Protein 6XZ5 (pdb70)

Secondary structure (DSSP, 8-state):
------HHHHHHTT-HHHHHHHHHHHHHHHTSSSS----EE--HHHHHHHHHTSBSS---TT----TT--B-TTT-SSEEEEE--HHHHT-TT-EEEEEE-TTS-EEEEEE-SS-EEEEE---EE-----TT-GGGHHHHHHHHHH--HHHHHHHHHHHHHHHTT--HHHHHHHHH-HHHHHHH--SS-HHHHHHHHHHHHHHHHHTTGGGGG-

Sequence (214 aa):
KKLYNDFAWECLRRNPQYISDWELFMKNTLTNGGGIPSELIQSELDLNAEKKWGVMKYIDPYNSDPTNVFWSLKLSNRSVRVKLWGDMSNLPGVKHQRLLMHDNTLCVKIFSQNGYFQLFIKEEQYLGLLKTIDDRKQGFSHRDIASEIFGKELVKNEWSADSWVRAKIRYRIKKANALINYGYLNFL

InterPro domains:
  IPR018754 T6SS, Transcription factor RovC-like, DNA binding domain [PF10074] (186-247)
  IPR045465 Transcriptional regulator-like domain [PF20109] (7-34)

Foldseek 3Di:
DQFEFDLLLLLQLLQPVLQVLLVVVQCCCCVVHDHDQLAAEQDPSLVVCCVPPFFSGNDNSVDRRCQNTHGDPVQDPQEFEKEDDVVQADDPFKHKGWHQHPVRWIKMWIAGNLGIHIYIYVIDTDQDDDPPDCSCVSVVSSVVGSVVVVVLVVLSVLSVCVVVPADLLSVLCVVPNPVVSVVFPDDPGVSSVVSVVSPVVSVCSNVCVSSVVD

B-factor: mean 49.89, std 17.19, range [22.45, 100.79]

Solvent-accessible surface area: 12655 Å² total; per-residue (Å²): 148,91,64,12,61,7,27,4,0,9,0,0,36,44,6,64,52,0,51,67,27,34,62,111,10,27,130,48,19,92,116,132,51,92,17,155,86,139,142,18,77,4,50,92,79,1,34,75,0,15,162,104,3,1,0,0,19,30,20,44,6,167,78,39,55,0,37,48,0,0,0,2,42,170,65,16,121,67,20,38,162,14,115,140,127,39,139,89,4,108,79,131,48,8,120,69,30,136,1,61,19,95,96,124,35,57,0,5,0,9,10,5,138,86,13,15,8,0,23,7,83,120,56,58,58,75,93,83,115,61,108,118,49,89,64,78,58,29,73,65,35,35,63,56,5,32,108,74,111,132,62,70,71,25,15,0,102,3,13,50,9,88,152,129,63,95,50,56,101,68,2,0,27,102,78,67,30,140,130,68,1,131,109,91,62,68,86,132,14,180,6,63,14,105,0,103,116,63,18,109,128,0,51,62,19,5,90,85,14,0,56,133,84,10

Nearest PDB structures (foldseek):
  6xz5-assembly1_A  TM=1.005E+00  e=2.387E-41  Yersinia pseudotuberculosis YPIII
  4jnf-assembly1_A  TM=2.291E-01  e=2.024E-01  Escherichia coli K-12
  4gmg-assembly2_C  TM=2.999E-01  e=5.799E-01  Yersinia enterocolitica subsp. enterocolitica 8081
  2op6-assembly1_A  TM=4.130E-01  e=3.995E+00  Caenorhabditis elegans

Organism: Yersinia pseudotuberculosis serotype O:3 (strain YPIII) (NCBI:txid502800)

Radius of gyration: 20.47 Å; Cα contacts (8 Å, |Δi|>4): 295; chains: 1; bounding box: 43×62×38 Å

Structure (mmCIF, N/CA/C/O backbone):
data_6XZ5
#
_entry.id   6XZ5
#
_cell.length_a   97.278
_cell.length_b   97.278
_cell.length_c   46.041
_cell.angle_alpha   90.000
_cell.angle_beta   90.000
_cell.angle_gamma   120.000
#
_symmetry.space_group_name_H-M   'P 3 2 1'
#
loop_
_entity.id
_entity.type
_entity.pdbx_description
1 polymer 'Uncharacterized protein,RovC,Uncharacterized protein'
2 non-polymer 'SULFATE ION'
3 water water
#
loop_
_atom_site.group_PDB
_atom_site.id
_atom_site.type_symbol
_atom_site.label_atom_id
_atom_site.label_alt_id
_atom_site.label_comp_id
_atom_site.label_asym_id
_atom_site.label_entity_id
_atom_site.label_seq_id
_atom_site.pdbx_PDB_ins_code
_atom_site.Cartn_x
_atom_site.Cartn_y
_atom_site.Cartn_z
_atom_site.occupancy
_atom_site.B_iso_or_equiv
_atom_site.auth_seq_id
_atom_site.auth_comp_id
_atom_site.auth_asym_id
_atom_site.auth_atom_id
_atom_site.pdbx_PDB_model_num
ATOM 1 N N . LYS A 1 8 ? 23.101 -92.926 -156.435 1.00 59.84 3 LYS A N 1
ATOM 2 C CA . LYS A 1 8 ? 23.050 -91.600 -157.039 1.00 64.76 3 LYS A CA 1
ATOM 3 C C . LYS A 1 8 ? 22.898 -91.696 -158.554 1.00 68.11 3 LYS A C 1
ATOM 4 O O . LYS A 1 8 ? 23.214 -92.723 -159.156 1.00 64.52 3 LYS A O 1
ATOM 6 N N . LYS A 1 9 ? 22.410 -90.619 -159.167 1.00 65.17 4 LYS A N 1
ATOM 7 C CA . LYS A 1 9 ? 22.226 -90.572 -160.614 1.00 61.12 4 LYS A CA 1
ATOM 8 C C . LYS A 1 9 ? 23.580 -90.338 -161.273 1.00 59.00 4 LYS A C 1
ATOM 9 O O . LYS A 1 9 ? 24.163 -89.256 -161.148 1.00 62.67 4 LYS A O 1
ATOM 15 N N . LEU A 1 10 ? 24.082 -91.352 -161.981 1.00 58.77 5 LEU A N 1
ATOM 16 C CA . LEU A 1 10 ? 25.415 -91.263 -162.567 1.00 57.72 5 LEU A CA 1
ATOM 17 C C . LEU A 1 10 ? 25.419 -90.410 -163.831 1.00 56.65 5 LEU A C 1
ATOM 18 O O . LEU A 1 10 ? 26.202 -89.460 -163.943 1.00 59.70 5 LEU A O 1
ATOM 23 N N . TYR A 1 11 ? 24.560 -90.734 -164.794 1.00 54.73 6 TYR A N 1
ATOM 24 C CA . TYR A 1 11 ? 24.517 -90.031 -166.067 1.00 52.96 6 TYR A CA 1
ATOM 25 C C . TYR A 1 11 ? 23.084 -89.629 -166.387 1.00 48.76 6 TYR A C 1
ATOM 26 O O . TYR A 1 11 ? 22.137 -89.990 -165.684 1.00 47.66 6 TYR A O 1
ATOM 35 N N . ASN A 1 12 ? 22.937 -88.868 -167.469 1.00 49.06 7 ASN A N 1
ATOM 36 C CA . ASN A 1 12 ? 21.644 -88.375 -167.927 1.00 47.66 7 ASN A CA 1
ATOM 37 C C . ASN A 1 12 ? 21.398 -88.884 -169.340 1.00 46.07 7 ASN A C 1
ATOM 38 O O . ASN A 1 12 ? 22.222 -88.662 -170.234 1.00 39.56 7 ASN A O 1
ATOM 43 N N . ASP A 1 13 ? 20.270 -89.567 -169.536 1.00 40.49 8 ASP A N 1
ATOM 44 C CA . ASP A 1 13 ? 19.855 -90.057 -170.846 1.00 35.60 8 ASP A CA 1
ATOM 45 C C . ASP A 1 13 ? 18.901 -89.033 -171.452 1.00 36.72 8 ASP A C 1
ATOM 46 O O . ASP A 1 13 ? 17.743 -88.928 -171.032 1.00 33.40 8 ASP A O 1
ATOM 51 N N . PHE A 1 14 ? 19.390 -88.283 -172.442 1.00 33.32 9 PHE A N 1
ATOM 52 C CA . PHE A 1 14 ? 18.580 -87.222 -173.032 1.00 32.33 9 PHE A CA 1
ATOM 53 C C . PHE A 1 14 ? 17.368 -87.786 -173.764 1.00 29.57 9 PHE A C 1
ATOM 54 O O . PHE A 1 14 ? 16.288 -87.184 -173.741 1.00 32.05 9 PHE A O 1
ATOM 62 N N . ALA A 1 15 ? 17.527 -88.935 -174.426 1.00 30.83 10 ALA A N 1
ATOM 63 C CA . ALA A 1 15 ? 16.391 -89.550 -175.105 1.00 30.14 10 ALA A CA 1
ATOM 64 C C . ALA A 1 15 ? 15.322 -89.976 -174.107 1.00 27.44 10 ALA A C 1
ATOM 65 O O . ALA A 1 15 ? 14.122 -89.892 -174.396 1.00 29.87 10 ALA A O 1
ATOM 67 N N . TRP A 1 16 ? 15.739 -90.435 -172.925 1.00 31.24 11 TRP A N 1
ATOM 68 C CA . TRP A 1 16 ? 14.780 -90.789 -171.885 1.00 26.17 11 TRP A CA 1
ATOM 69 C C . TRP A 1 16 ? 14.092 -89.550 -171.325 1.00 26.57 11 TRP A C 1
ATOM 70 O O . TRP A 1 16 ? 12.900 -89.592 -170.996 1.00 29.94 11 TRP A O 1
ATOM 81 N N . GLU A 1 17 ? 14.824 -88.438 -171.207 1.00 26.46 12 GLU A N 1
ATOM 82 C CA . GLU A 1 17 ? 14.204 -87.191 -170.770 1.00 29.23 12 GLU A CA 1
ATOM 83 C C . GLU A 1 17 ? 13.131 -86.729 -171.748 1.00 29.73 12 GLU A C 1
ATOM 84 O O . GLU A 1 17 ? 12.134 -86.124 -171.334 1.00 30.44 12 GLU A O 1
ATOM 90 N N . CYS A 1 18 ? 13.313 -87.000 -173.043 1.00 25.89 13 CYS A N 1
ATOM 91 C CA . CYS A 1 18 ? 12.275 -86.687 -174.019 1.00 24.88 13 CYS A CA 1
ATOM 92 C C . CYS A 1 18 ? 11.108 -87.662 -173.910 1.00 24.98 13 CYS A C 1
ATOM 93 O O . CYS A 1 18 ? 9.943 -87.251 -173.888 1.00 26.47 13 CYS A O 1
ATOM 96 N N . LEU A 1 19 ? 11.408 -88.961 -173.830 1.00 24.76 14 LEU A N 1
ATOM 97 C CA . LEU A 1 19 ? 10.355 -89.973 -173.848 1.00 27.74 14 LEU A CA 1
ATOM 98 C C . LEU A 1 19 ? 9.474 -89.900 -172.606 1.00 27.98 14 LEU A C 1
ATOM 99 O O . LEU A 1 19 ? 8.246 -90.012 -172.705 1.00 22.45 14 LEU A O 1
ATOM 104 N N . ARG A 1 20 ? 10.073 -89.718 -171.427 1.00 24.65 15 ARG A N 1
ATOM 105 C CA . ARG A 1 20 ? 9.271 -89.708 -170.208 1.00 29.96 15 ARG A CA 1
ATOM 106 C C . ARG A 1 20 ? 8.390 -88.472 -170.092 1.00 27.51 15 ARG A C 1
ATOM 107 O O . ARG A 1 20 ? 7.512 -88.439 -169.223 1.00 30.72 15 ARG A O 1
ATOM 115 N N . ARG A 1 21 ? 8.591 -87.467 -170.941 1.00 30.14 16 ARG A N 1
ATOM 116 C CA . ARG A 1 21 ? 7.703 -86.315 -171.011 1.00 30.35 16 ARG A CA 1
ATOM 117 C C . ARG A 1 21 ? 6.620 -86.475 -172.069 1.00 30.28 16 ARG A C 1
ATOM 118 O O . ARG A 1 21 ? 5.797 -85.568 -172.237 1.00 30.56 16 ARG A O 1
ATOM 126 N N . ASN A 1 22 ? 6.598 -87.594 -172.778 1.00 27.71 17 ASN A N 1
ATOM 127 C CA . ASN A 1 22 ? 5.573 -87.832 -173.788 1.00 30.40 17 ASN A CA 1
ATOM 128 C C . ASN A 1 22 ? 4.248 -88.155 -173.112 1.00 31.24 17 ASN A C 1
ATOM 129 O O . ASN A 1 22 ? 4.174 -89.128 -172.349 1.00 29.23 17 ASN A O 1
ATOM 134 N N . PRO A 1 23 ? 3.187 -87.380 -173.353 1.00 33.07 18 PRO A N 1
ATOM 135 C CA . PRO A 1 23 ? 1.903 -87.675 -172.697 1.00 29.37 18 PRO A CA 1
ATOM 136 C C . PRO A 1 23 ? 1.348 -89.042 -173.050 1.00 28.46 18 PRO A C 1
ATOM 137 O O . PRO A 1 23 ? 0.719 -89.684 -172.198 1.00 30.56 18 PRO A O 1
ATOM 141 N N . GLN A 1 24 ? 1.564 -89.513 -174.280 1.00 28.56 19 GLN A N 1
ATOM 142 C CA . GLN A 1 24 ? 1.064 -90.830 -174.660 1.00 27.99 19 GLN A CA 1
ATOM 143 C C . GLN A 1 24 ? 1.834 -91.940 -173.954 1.00 26.80 19 GLN A C 1
ATOM 144 O O . GLN A 1 24 ? 1.252 -92.967 -173.587 1.00 29.67 19 GLN A O 1
ATOM 146 N N . TYR A 1 25 ? 3.144 -91.759 -173.759 1.00 23.77 20 TYR A N 1
ATOM 147 C CA . TYR A 1 25 ? 3.910 -92.757 -173.018 1.00 27.85 20 TYR A CA 1
ATOM 148 C C . TYR A 1 25 ? 3.526 -92.760 -171.545 1.00 27.52 20 TYR A C 1
ATOM 149 O O . TYR A 1 25 ? 3.439 -93.825 -170.922 1.00 26.72 20 TYR A O 1
ATOM 158 N N . ILE A 1 26 ? 3.308 -91.576 -170.967 1.00 27.35 21 ILE A N 1
ATOM 159 C CA . ILE A 1 26 ? 2.880 -91.497 -169.573 1.00 30.98 21 ILE A CA 1
ATOM 160 C C . ILE A 1 26 ? 1.543 -92.204 -169.391 1.00 34.36 21 ILE A C 1
ATOM 161 O O . ILE A 1 26 ? 1.332 -92.925 -168.407 1.00 29.93 21 ILE A O 1
ATOM 166 N N . SER A 1 27 ? 0.624 -92.019 -170.343 1.00 27.95 22 SER A N 1
ATOM 167 C CA . SER A 1 27 ? -0.645 -92.737 -170.290 1.00 31.66 22 SER A CA 1
ATOM 168 C C . SER A 1 27 ? -0.435 -94.237 -170.453 1.00 33.16 22 SER A C 1
ATOM 169 O O . SER A 1 27 ? -1.099 -95.037 -169.785 1.00 38.05 22 SER A O 1
ATOM 172 N N . ASP A 1 28 ? 0.482 -94.635 -171.340 1.00 28.77 23 ASP A N 1
ATOM 173 C CA . ASP A 1 28 ? 0.761 -96.055 -171.529 1.00 33.52 23 ASP A CA 1
ATOM 174 C C . ASP A 1 28 ? 1.317 -96.681 -170.257 1.00 31.18 23 ASP A C 1
ATOM 175 O O . ASP A 1 28 ? 0.923 -97.790 -169.877 1.00 30.88 23 ASP A O 1
ATOM 180 N N . TRP A 1 29 ? 2.237 -95.984 -169.585 1.00 32.04 24 TRP A N 1
ATOM 181 C CA . TRP A 1 29 ? 2.831 -96.528 -168.369 1.00 36.35 24 TRP A CA 1
ATOM 182 C C . TRP A 1 29 ? 1.798 -96.657 -167.257 1.00 35.49 24 TRP A C 1
ATOM 183 O O . TRP A 1 29 ? 1.794 -97.649 -166.519 1.00 33.44 24 TRP A O 1
ATOM 194 N N . GLU A 1 30 ? 0.917 -95.663 -167.119 1.00 35.94 25 GLU A N 1
ATOM 195 C CA . GLU A 1 30 ? -0.119 -95.739 -166.094 1.00 37.44 25 GLU A CA 1
ATOM 196 C C . GLU A 1 30 ? -1.098 -96.870 -166.383 1.00 42.51 25 GLU A C 1
ATOM 197 O O . GLU A 1 30 ? -1.572 -97.538 -165.458 1.00 41.88 25 GLU A O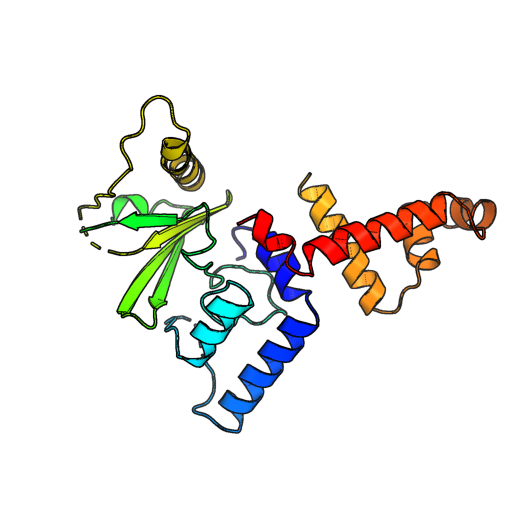 1
ATOM 203 N N . LEU A 1 31 ? -1.410 -97.102 -167.661 1.00 38.12 26 LEU A N 1
ATOM 204 C CA . LEU A 1 31 ? -2.215 -98.265 -168.017 1.00 38.21 26 LEU A CA 1
ATOM 205 C C . LEU A 1 31 ? -1.467 -99.556 -167.716 1.00 43.13 26 LEU A C 1
ATOM 206 O O . LEU A 1 31 ? -2.056 -100.524 -167.219 1.00 44.84 26 LEU A O 1
ATOM 211 N N . PHE A 1 32 ? -0.163 -99.587 -168.005 1.00 40.61 27 PHE A N 1
ATOM 212 C CA . PHE A 1 32 ? 0.638 -100.771 -167.714 1.00 44.36 27 PHE A CA 1
ATOM 213 C C . PHE A 1 32 ? 0.708 -101.050 -166.219 1.00 44.77 27 PHE A C 1
ATOM 214 O O . PHE A 1 32 ? 0.764 -102.214 -165.807 1.00 44.38 27 PHE A O 1
ATOM 222 N N . MET A 1 33 ? 0.710 -100.004 -165.392 1.00 43.44 28 MET A N 1
ATOM 223 C CA . MET A 1 33 ? 0.736 -100.215 -163.949 1.00 45.72 28 MET A CA 1
ATOM 224 C C . MET A 1 33 ? -0.615 -100.699 -163.438 1.00 49.76 28 MET A C 1
ATOM 225 O O . MET A 1 33 ? -0.678 -101.561 -162.554 1.00 49.12 28 MET A O 1
ATOM 230 N N . LYS A 1 34 ? -1.707 -100.161 -163.986 1.00 49.86 29 LYS A N 1
ATOM 231 C CA . LYS A 1 34 ? -3.033 -100.517 -163.491 1.00 53.23 29 LYS A CA 1
ATOM 232 C C . LYS A 1 34 ? -3.368 -101.974 -163.788 1.00 56.64 29 LYS A C 1
ATOM 233 O O . LYS A 1 34 ? -3.902 -102.678 -162.923 1.00 64.22 29 LYS A O 1
ATOM 239 N N . ASN A 1 35 ? -3.063 -102.448 -164.997 1.00 55.19 30 ASN A N 1
ATOM 240 C CA . ASN A 1 35 ? -3.354 -103.836 -165.335 1.00 63.77 30 ASN A CA 1
ATOM 241 C C . ASN A 1 35 ? -2.389 -104.819 -164.685 1.00 67.18 30 ASN A C 1
ATOM 242 O O . ASN A 1 35 ? -2.654 -106.026 -164.709 1.00 70.28 30 ASN A O 1
ATOM 247 N N . THR A 1 36 ? -1.283 -104.343 -164.114 1.00 65.80 31 THR A N 1
ATOM 248 C CA . THR A 1 36 ? -0.367 -105.217 -163.396 1.00 66.19 31 THR A CA 1
ATOM 249 C C . THR A 1 36 ? -0.518 -105.127 -161.884 1.00 70.12 31 THR A C 1
ATOM 250 O O . THR A 1 36 ? -0.087 -106.047 -161.182 1.00 74.07 31 THR A O 1
ATOM 254 N N . LEU A 1 37 ? -1.129 -104.060 -161.368 1.00 69.24 32 LEU A N 1
ATOM 255 C CA . LEU A 1 37 ? -1.366 -103.919 -159.937 1.00 69.10 32 LEU A CA 1
ATOM 256 C C . LEU A 1 37 ? -2.768 -104.337 -159.518 1.00 72.03 32 LEU A C 1
ATOM 257 O O . LEU A 1 37 ? -2.954 -104.782 -158.381 1.00 72.65 32 LEU A O 1
ATOM 262 N N . THR A 1 38 ? -3.756 -104.202 -160.403 1.00 74.27 33 THR A N 1
ATOM 263 C CA . THR A 1 38 ? -5.127 -104.584 -160.099 1.00 76.70 33 THR A CA 1
ATOM 264 C C . THR A 1 38 ? -5.668 -105.684 -160.999 1.00 77.17 33 THR A C 1
ATOM 265 O O . THR A 1 38 ? -6.759 -106.198 -160.727 1.00 81.07 33 THR A O 1
ATOM 269 N N . ASN A 1 39 ? -4.947 -106.058 -162.057 1.00 74.69 34 ASN A N 1
ATOM 270 C CA . ASN A 1 39 ? -5.342 -107.160 -162.920 1.00 72.23 34 ASN A CA 1
ATOM 271 C C . ASN A 1 39 ? -4.260 -108.217 -163.086 1.00 79.05 34 ASN A C 1
ATOM 272 O O . ASN A 1 39 ? -4.547 -109.285 -163.639 1.00 78.97 34 ASN A O 1
ATOM 277 N N . GLY A 1 40 ? -3.036 -107.959 -162.628 1.00 76.42 35 GLY A N 1
ATOM 278 C CA . GLY A 1 40 ? -1.942 -108.888 -162.826 1.00 75.53 35 GLY A CA 1
ATOM 279 C C . GLY A 1 40 ? -1.279 -109.359 -161.547 1.00 75.18 35 GLY A C 1
ATOM 280 O O . GLY A 1 40 ? -1.932 -109.482 -160.506 1.00 76.67 35 GLY A O 1
ATOM 281 N N . GLY A 1 41 ? 0.028 -109.618 -161.617 1.00 74.44 36 GLY A N 1
ATOM 282 C CA . GLY A 1 41 ? 0.769 -110.200 -160.516 1.00 74.48 36 GLY A CA 1
ATOM 283 C C . GLY A 1 41 ? 1.308 -109.238 -159.484 1.00 75.28 36 GLY A C 1
ATOM 284 O O . GLY A 1 41 ? 1.813 -109.683 -158.449 1.00 76.06 36 GLY A O 1
ATOM 285 N N . GLY A 1 42 ? 1.229 -107.929 -159.730 1.00 77.06 37 GLY A N 1
ATOM 286 C CA . GLY A 1 42 ? 1.655 -106.931 -158.769 1.00 76.57 37 GLY A CA 1
ATOM 287 C C . GLY A 1 42 ? 2.721 -106.013 -159.354 1.00 76.45 37 GLY A C 1
ATOM 288 O O . GLY A 1 42 ? 2.644 -105.608 -160.517 1.00 77.74 37 GLY A O 1
ATOM 289 N N . ILE A 1 43 ? 3.711 -105.695 -158.531 1.00 77.53 38 ILE A N 1
ATOM 290 C CA . ILE A 1 43 ? 4.752 -104.731 -158.908 1.00 79.63 38 ILE A CA 1
ATOM 291 C C . ILE A 1 43 ? 5.668 -105.363 -159.951 1.00 80.62 38 ILE A C 1
ATOM 292 O O . ILE A 1 43 ? 6.138 -106.497 -159.752 1.00 78.11 38 ILE A O 1
ATOM 297 N N . PRO A 1 44 ? 5.952 -104.682 -161.073 1.00 83.53 39 PRO A N 1
ATOM 298 C CA . PRO A 1 44 ? 6.844 -105.222 -162.106 1.00 83.78 39 PRO A CA 1
ATOM 299 C C . PRO A 1 44 ? 8.289 -105.330 -161.627 1.00 82.39 39 PRO A C 1
ATOM 300 O O . PRO A 1 44 ? 8.675 -104.590 -160.722 1.00 80.62 39 PRO A O 1
ATOM 304 N N . SER A 1 47 ? 15.251 -104.421 -159.583 1.00 71.15 42 SER A N 1
ATOM 305 C CA . SER A 1 47 ? 16.605 -104.892 -159.311 1.00 81.13 42 SER A CA 1
ATOM 306 C C . SER A 1 47 ? 16.957 -106.083 -160.198 1.00 77.89 42 SER A C 1
ATOM 307 O O . SER A 1 47 ? 18.080 -106.193 -160.690 1.00 77.03 42 SER A O 1
ATOM 310 N N . GLU A 1 48 ? 15.988 -106.972 -160.396 1.00 76.55 43 GLU A N 1
ATOM 311 C CA . GLU A 1 48 ? 16.129 -108.138 -161.266 1.00 70.28 43 GLU A CA 1
ATOM 312 C C . GLU A 1 48 ? 15.253 -107.891 -162.493 1.00 61.41 43 GLU A C 1
ATOM 313 O O . GLU A 1 48 ? 14.092 -108.300 -162.538 1.00 61.87 43 GLU A O 1
ATOM 319 N N . LEU A 1 49 ? 15.822 -107.219 -163.490 1.00 53.41 44 LEU A N 1
ATOM 320 C CA . LEU A 1 49 ? 15.057 -106.757 -164.643 1.00 54.98 44 LEU A CA 1
ATOM 321 C C . LEU A 1 49 ? 14.779 -107.917 -165.593 1.00 46.79 44 LEU A C 1
ATOM 322 O O . LEU A 1 49 ? 15.709 -108.520 -166.139 1.00 49.72 44 LEU A O 1
ATOM 327 N N . ILE A 1 50 ? 13.498 -108.222 -165.790 1.00 47.36 45 ILE A N 1
ATOM 328 C CA . ILE A 1 50 ? 13.053 -109.279 -166.692 1.00 47.84 45 ILE A CA 1
ATOM 329 C C . ILE A 1 50 ? 12.027 -108.677 -167.641 1.00 52.27 45 ILE A C 1
ATOM 330 O O . ILE A 1 50 ? 10.986 -108.177 -167.197 1.00 48.20 45 ILE A O 1
ATOM 335 N N . GLN A 1 51 ? 12.313 -108.726 -168.940 1.00 46.76 46 GLN A N 1
ATOM 336 C CA . GLN A 1 51 ? 11.405 -108.175 -169.938 1.00 47.05 46 GLN A CA 1
ATOM 337 C C . GLN A 1 51 ? 10.246 -109.138 -170.168 1.00 47.34 46 GLN A C 1
ATOM 338 O O . GLN A 1 51 ? 10.452 -110.274 -170.609 1.00 48.80 46 GLN A O 1
ATOM 344 N N . SER A 1 52 ? 9.032 -108.682 -169.873 1.00 43.22 47 SER A N 1
ATOM 345 C CA . SER A 1 52 ? 7.833 -109.472 -170.094 1.00 46.70 47 SER A CA 1
ATOM 346 C C . SER A 1 52 ? 7.278 -109.195 -171.490 1.00 52.46 47 SER A C 1
ATOM 347 O O . SER A 1 52 ? 7.867 -108.463 -172.290 1.00 48.08 47 SER A O 1
ATOM 350 N N . GLU A 1 53 ? 6.123 -109.794 -171.791 1.00 54.46 48 GLU A N 1
ATOM 351 C CA . GLU A 1 53 ? 5.481 -109.547 -173.078 1.00 54.28 48 GLU A CA 1
ATOM 352 C C . GLU A 1 53 ? 4.961 -108.117 -173.168 1.00 49.15 48 GLU A C 1
ATOM 353 O O . GLU A 1 53 ? 5.049 -107.484 -174.228 1.00 49.35 48 GLU A O 1
ATOM 359 N N . LEU A 1 54 ? 4.418 -107.590 -172.067 1.00 50.99 49 LEU A N 1
ATOM 360 C CA . LEU A 1 54 ? 3.949 -106.208 -172.061 1.00 48.63 49 LEU A CA 1
ATOM 361 C C . LEU A 1 54 ? 5.101 -105.235 -172.281 1.00 43.87 49 LEU A C 1
ATOM 362 O O . LEU A 1 54 ? 4.934 -104.201 -172.939 1.00 42.78 49 LEU A O 1
ATOM 367 N N . ASP A 1 55 ? 6.280 -105.551 -171.738 1.00 41.94 50 ASP A N 1
ATOM 368 C CA . ASP A 1 55 ? 7.445 -104.695 -171.942 1.00 40.15 50 ASP A CA 1
ATOM 369 C C . ASP A 1 55 ? 7.904 -104.707 -173.394 1.00 41.14 50 ASP A C 1
ATOM 370 O O . ASP A 1 55 ? 8.378 -103.684 -173.901 1.00 40.91 50 ASP A O 1
ATOM 375 N N . LEU A 1 56 ? 7.776 -105.848 -174.076 1.00 41.03 51 LEU A N 1
ATOM 376 C CA . LEU A 1 56 ? 8.187 -105.920 -175.474 1.00 42.28 51 LEU A CA 1
ATOM 377 C C . LEU A 1 56 ? 7.262 -105.107 -176.370 1.00 40.73 51 LEU A C 1
ATOM 378 O O . LEU A 1 56 ? 7.689 -104.629 -177.427 1.00 39.29 51 LEU A O 1
ATOM 383 N N . ASN A 1 57 ? 5.997 -104.944 -175.972 1.00 38.00 52 ASN A N 1
ATOM 384 C CA . ASN A 1 57 ? 5.113 -104.035 -176.695 1.00 40.47 52 ASN A CA 1
ATOM 385 C C . ASN A 1 57 ? 5.629 -102.604 -176.619 1.00 39.76 52 ASN A C 1
ATOM 386 O O . ASN A 1 57 ? 5.550 -101.853 -177.598 1.00 42.97 52 ASN A O 1
ATOM 391 N N . ALA A 1 58 ? 6.166 -102.211 -175.460 1.00 37.46 53 ALA A N 1
ATOM 392 C CA . ALA A 1 58 ? 6.760 -100.886 -175.329 1.00 44.71 53 ALA A CA 1
ATOM 393 C C . ALA A 1 58 ? 8.051 -100.769 -176.128 1.00 37.75 53 ALA A C 1
ATOM 394 O O . ALA A 1 58 ? 8.381 -99.680 -176.613 1.00 30.22 53 ALA A O 1
ATOM 396 N N . GLU A 1 59 ? 8.795 -101.869 -176.269 1.00 31.57 54 GLU A N 1
ATOM 397 C CA . GLU A 1 59 ? 10.010 -101.834 -177.076 1.00 37.15 54 GLU A CA 1
ATOM 398 C C . GLU A 1 59 ? 9.684 -101.614 -178.547 1.00 38.49 54 GLU A C 1
ATOM 399 O O . GLU A 1 59 ? 10.386 -100.868 -179.241 1.00 38.72 54 GLU A O 1
ATOM 405 N N . LYS A 1 60 ? 8.621 -102.250 -179.038 1.00 34.39 55 LYS A N 1
ATOM 406 C CA . LYS A 1 60 ? 8.220 -102.079 -180.426 1.00 38.03 55 LYS A CA 1
ATOM 407 C C . LYS A 1 60 ? 7.474 -100.774 -180.663 1.00 34.11 55 LYS A C 1
ATOM 408 O O . LYS A 1 60 ? 7.336 -100.358 -181.819 1.00 32.33 55 LYS A O 1
ATOM 414 N N . LYS A 1 61 ? 7.000 -100.117 -179.605 1.00 29.89 56 LYS A N 1
ATOM 415 C CA . LYS A 1 61 ? 6.275 -98.859 -179.733 1.00 35.78 56 LYS A CA 1
ATOM 416 C C . LYS A 1 61 ? 7.121 -97.648 -179.358 1.00 30.37 56 LYS A C 1
ATOM 417 O O . LYS A 1 61 ? 7.177 -96.676 -180.115 1.00 31.62 56 LYS A O 1
ATOM 423 N N . TRP A 1 62 ? 7.789 -97.688 -178.204 1.00 31.44 57 TRP A N 1
ATOM 424 C CA . TRP A 1 62 ? 8.533 -96.539 -177.702 1.00 28.21 57 TRP A CA 1
ATOM 425 C C . TRP A 1 62 ? 10.042 -96.677 -177.822 1.00 30.50 57 TRP A C 1
ATOM 426 O O . TRP A 1 62 ? 10.734 -95.661 -177.916 1.00 27.33 57 TRP A O 1
ATOM 437 N N . GLY A 1 63 ? 10.570 -97.898 -177.818 1.00 29.45 58 GLY A N 1
ATOM 438 C CA . GLY A 1 63 ? 11.989 -98.140 -177.948 1.00 29.73 58 GLY A CA 1
ATOM 439 C C . GLY A 1 63 ? 12.649 -98.690 -176.702 1.00 34.38 58 GLY A C 1
ATOM 440 O O . GLY A 1 63 ? 13.693 -99.346 -176.811 1.00 34.30 58 GLY A O 1
ATOM 441 N N . VAL A 1 64 ? 12.080 -98.442 -175.526 1.00 31.58 59 VAL A N 1
ATOM 442 C CA . VAL A 1 64 ? 12.654 -98.948 -174.285 1.00 30.61 59 VAL A CA 1
ATOM 443 C C . VAL A 1 64 ? 12.271 -100.410 -174.117 1.00 31.39 59 VAL A C 1
ATOM 444 O O . VAL A 1 64 ? 11.112 -100.795 -174.316 1.00 29.14 59 VAL A O 1
ATOM 448 N N . MET A 1 65 ? 13.250 -101.237 -173.747 1.00 32.08 60 MET A N 1
ATOM 449 C CA . MET A 1 65 ? 12.996 -102.662 -173.576 1.00 37.03 60 MET A CA 1
ATOM 450 C C . MET A 1 65 ? 12.135 -102.966 -172.358 1.00 38.33 60 MET A C 1
ATOM 451 O O . MET A 1 65 ? 11.644 -104.094 -172.234 1.00 39.30 60 MET A O 1
ATOM 456 N N . LYS A 1 66 ? 11.931 -101.998 -171.469 1.00 31.56 61 LYS A N 1
ATOM 457 C CA . LYS A 1 66 ? 11.142 -102.213 -170.268 1.00 41.75 61 LYS A CA 1
ATOM 458 C C . LYS A 1 66 ? 10.431 -100.919 -169.904 1.00 37.38 61 LYS A C 1
ATOM 459 O O . LYS A 1 66 ? 11.025 -99.839 -169.974 1.00 33.57 61 LYS A O 1
ATOM 465 N N . TYR A 1 67 ? 9.159 -101.036 -169.529 1.00 30.98 62 TYR A N 1
ATOM 466 C CA . TYR A 1 67 ? 8.408 -99.885 -169.042 1.00 39.92 62 TYR A CA 1
ATOM 467 C C . TYR A 1 67 ? 9.088 -99.305 -167.810 1.00 38.04 62 TYR A C 1
ATOM 468 O O . TYR A 1 67 ? 9.297 -100.010 -166.818 1.00 42.25 62 TYR A O 1
ATOM 477 N N . ILE A 1 68 ? 9.441 -98.025 -167.875 1.00 33.83 63 ILE A N 1
ATOM 478 C CA . ILE A 1 68 ? 10.122 -97.337 -166.786 1.00 34.12 63 ILE A CA 1
ATOM 479 C C . ILE A 1 68 ? 9.240 -96.194 -166.308 1.00 32.28 63 ILE A C 1
ATOM 480 O O . ILE A 1 68 ? 8.634 -95.484 -167.119 1.00 32.76 63 ILE A O 1
ATOM 485 N N . ASP A 1 69 ? 9.161 -96.032 -164.989 1.00 32.14 64 ASP A N 1
ATOM 486 C CA . ASP A 1 69 ? 8.422 -94.946 -164.368 1.00 33.21 64 ASP A CA 1
ATOM 487 C C . ASP A 1 69 ? 8.871 -93.609 -164.955 1.00 29.90 64 ASP A C 1
ATOM 488 O O . ASP A 1 69 ? 10.056 -93.257 -164.842 1.00 28.96 64 ASP A O 1
ATOM 493 N N . PRO A 1 70 ? 7.972 -92.845 -165.583 1.00 27.85 65 PRO A N 1
ATOM 494 C CA . PRO A 1 70 ? 8.387 -91.580 -166.206 1.00 26.95 65 PRO A CA 1
ATOM 495 C C . PRO A 1 70 ? 8.708 -90.482 -165.209 1.00 31.44 65 PRO A C 1
ATOM 496 O O . PRO A 1 70 ? 9.244 -89.442 -165.615 1.00 28.89 65 PRO A O 1
ATOM 500 N N . TYR A 1 71 ? 8.402 -90.674 -163.925 1.00 33.64 66 TYR A N 1
ATOM 501 C CA . TYR A 1 71 ? 8.681 -89.668 -162.910 1.00 31.54 66 TYR A CA 1
ATOM 502 C C . TYR A 1 71 ? 10.137 -89.656 -162.467 1.00 32.13 66 TYR A C 1
ATOM 503 O O . TYR A 1 71 ? 10.562 -88.694 -161.818 1.00 40.05 66 TYR A O 1
ATOM 512 N N . ASN A 1 72 ? 10.907 -90.688 -162.795 1.00 36.94 67 ASN A N 1
ATOM 513 C CA . ASN A 1 72 ? 12.281 -90.826 -162.336 1.00 37.60 67 ASN A CA 1
ATOM 514 C C . ASN A 1 72 ? 13.240 -90.521 -163.477 1.00 36.05 67 ASN A C 1
ATOM 515 O O . ASN A 1 72 ? 13.146 -91.123 -164.551 1.00 37.17 67 ASN A O 1
ATOM 520 N N . SER A 1 73 ? 14.170 -89.595 -163.234 1.00 34.94 68 SER A N 1
ATOM 521 C CA . SER A 1 73 ? 15.126 -89.191 -164.257 1.00 41.89 68 SER A CA 1
ATOM 522 C C . SER A 1 73 ? 16.345 -90.102 -164.327 1.00 41.54 68 SER A C 1
ATOM 523 O O . SER A 1 73 ? 17.053 -90.080 -165.340 1.00 39.25 68 SER A O 1
ATOM 526 N N . ASP A 1 74 ? 16.610 -90.885 -163.286 1.00 37.17 69 ASP A N 1
ATOM 527 C CA . ASP A 1 74 ? 17.756 -91.792 -163.286 1.00 43.21 69 ASP A CA 1
ATOM 528 C C . ASP A 1 74 ? 17.560 -92.857 -164.360 1.00 40.73 69 ASP A C 1
ATOM 529 O O . ASP A 1 74 ? 16.595 -93.635 -164.282 1.00 38.03 69 ASP A O 1
ATOM 534 N N . PRO A 1 75 ? 18.422 -92.915 -165.381 1.00 39.52 70 PRO A N 1
ATOM 535 C CA . PRO A 1 75 ? 18.205 -93.871 -166.470 1.00 40.71 70 PRO A CA 1
ATOM 536 C C . PRO A 1 75 ? 18.900 -95.202 -166.230 1.00 40.28 70 PRO A C 1
ATOM 537 O O . PRO A 1 75 ? 19.335 -95.850 -167.186 1.00 38.23 70 PRO A O 1
ATOM 541 N N . THR A 1 76 ? 19.021 -95.616 -164.964 1.00 38.63 71 THR A N 1
ATOM 542 C CA . THR A 1 76 ? 19.724 -96.859 -164.654 1.00 40.81 71 THR A CA 1
ATOM 543 C C . THR A 1 76 ? 19.071 -98.050 -165.346 1.00 33.46 71 THR A C 1
ATOM 544 O O . THR A 1 76 ? 19.746 -98.846 -166.010 1.00 37.20 71 THR A O 1
ATOM 548 N N . ASN A 1 77 ? 17.753 -98.180 -165.215 1.00 29.48 72 ASN A N 1
ATOM 549 C CA . ASN A 1 77 ? 17.016 -99.298 -165.785 1.00 34.72 72 ASN A CA 1
ATOM 550 C C . ASN A 1 77 ? 16.414 -98.978 -167.148 1.00 35.20 72 ASN A C 1
ATOM 551 O O . ASN A 1 77 ? 15.551 -99.724 -167.623 1.00 34.69 72 ASN A O 1
ATOM 556 N N . VAL A 1 78 ? 16.846 -97.894 -167.786 1.00 36.34 73 VAL A N 1
ATOM 557 C CA . VAL A 1 78 ? 16.364 -97.527 -169.114 1.00 36.47 73 VAL A CA 1
ATOM 558 C C . VAL A 1 78 ? 17.255 -98.217 -170.141 1.00 39.42 73 VAL A C 1
ATOM 559 O O . VAL A 1 78 ? 18.417 -97.844 -170.321 1.00 33.26 73 VAL A O 1
ATOM 563 N N . PHE A 1 79 ? 16.709 -99.227 -170.812 1.00 33.85 74 PHE A N 1
ATOM 564 C CA . PHE A 1 79 ? 17.409 -99.960 -171.856 1.00 34.54 74 PHE A CA 1
ATOM 565 C C . PHE A 1 79 ? 16.761 -99.658 -173.200 1.00 36.33 74 PHE A C 1
ATOM 566 O O . PHE A 1 79 ? 15.533 -99.606 -173.306 1.00 35.13 74 PHE A O 1
ATOM 574 N N . TRP A 1 80 ? 17.587 -99.463 -174.223 1.00 27.04 75 TRP A N 1
ATOM 575 C CA . TRP A 1 80 ? 17.113 -99.095 -175.549 1.00 35.49 75 TRP A CA 1
ATOM 576 C C . TRP A 1 80 ? 17.226 -100.280 -176.498 1.00 31.98 75 TRP A C 1
ATOM 577 O O . TRP A 1 80 ? 18.190 -101.051 -176.437 1.00 36.71 75 TRP A O 1
ATOM 588 N N . SER A 1 81 ? 16.235 -100.411 -177.377 1.00 31.46 76 SER A N 1
ATOM 589 C CA . SER A 1 81 ? 16.148 -101.564 -178.262 1.00 36.60 76 SER A CA 1
ATOM 590 C C . SER A 1 81 ? 17.367 -101.663 -179.171 1.00 36.19 76 SER A C 1
ATOM 591 O O . SER A 1 81 ? 17.896 -100.654 -179.646 1.00 33.08 76 SER A O 1
ATOM 594 N N . LEU A 1 82 ? 17.810 -102.901 -179.410 1.00 38.32 77 LEU A N 1
ATOM 595 C CA . LEU A 1 82 ? 18.892 -103.136 -180.359 1.00 41.95 77 LEU A CA 1
ATOM 596 C C . LEU A 1 82 ? 18.509 -102.681 -181.761 1.00 38.41 77 LEU A C 1
ATOM 597 O O . LEU A 1 82 ? 19.381 -102.308 -182.554 1.00 43.13 77 LEU A O 1
ATOM 602 N N . LYS A 1 83 ? 17.213 -102.691 -182.078 1.00 35.94 78 LYS A N 1
ATOM 603 C CA . LYS A 1 83 ? 16.738 -102.236 -183.377 1.00 41.59 78 LYS A CA 1
ATOM 604 C C . LYS A 1 83 ? 16.879 -100.731 -183.563 1.00 39.32 78 LYS A C 1
ATOM 605 O O . LYS A 1 83 ? 16.729 -100.248 -184.690 1.00 32.78 78 LYS A O 1
ATOM 611 N N . LEU A 1 84 ? 17.160 -99.982 -182.494 1.00 32.97 79 LEU A N 1
ATOM 612 C CA . LEU A 1 84 ? 17.270 -98.533 -182.567 1.00 33.45 79 LEU A CA 1
ATOM 613 C C . LEU A 1 84 ? 18.582 -97.978 -182.037 1.00 37.47 79 LEU A C 1
ATOM 614 O O . LEU A 1 84 ? 18.966 -96.874 -182.437 1.00 32.09 79 LEU A O 1
ATOM 619 N N . SER A 1 85 ? 19.275 -98.700 -181.163 1.00 38.91 80 SER A N 1
ATOM 620 C CA . SER A 1 85 ? 20.426 -98.147 -180.465 1.00 39.43 80 SER A CA 1
ATOM 621 C C . SER A 1 85 ? 21.647 -98.096 -181.374 1.00 39.32 80 SER A C 1
ATOM 622 O O . SER A 1 85 ? 21.984 -99.082 -182.036 1.00 39.40 80 SER A O 1
ATOM 625 N N . ASN A 1 86 ? 22.307 -96.939 -181.401 1.00 42.82 81 ASN A N 1
ATOM 626 C CA . ASN A 1 86 ? 23.615 -96.787 -182.020 1.00 41.89 81 ASN A CA 1
ATOM 627 C C . ASN A 1 86 ? 24.744 -96.901 -181.006 1.00 40.94 81 ASN A C 1
ATOM 628 O O . ASN A 1 86 ? 25.879 -96.520 -181.307 1.00 41.27 81 ASN A O 1
ATOM 633 N N . ARG A 1 87 ? 24.452 -97.403 -179.810 1.00 43.44 82 ARG A N 1
ATOM 634 C CA . ARG A 1 87 ? 25.426 -97.576 -178.740 1.00 41.35 82 ARG A CA 1
ATOM 635 C C . ARG A 1 87 ? 25.350 -98.989 -178.184 1.00 37.84 82 ARG A C 1
ATOM 636 O O . ARG A 1 87 ? 25.411 -99.206 -176.970 1.00 42.15 82 ARG A O 1
ATOM 644 N N . SER A 1 88 ? 25.212 -99.973 -179.070 1.00 42.42 83 SER A N 1
ATOM 645 C CA . SER A 1 88 ? 25.059 -101.366 -178.678 1.00 47.38 83 SER A CA 1
ATOM 646 C C . SER A 1 88 ? 25.856 -102.253 -179.622 1.00 46.82 83 SER A C 1
ATOM 647 O O . SER A 1 88 ? 26.047 -101.923 -180.796 1.00 51.33 83 SER A O 1
ATOM 650 N N . VAL A 1 89 ? 26.323 -103.387 -179.095 1.00 49.21 84 VAL A N 1
ATOM 651 C CA . VAL A 1 89 ? 27.065 -104.373 -179.870 1.00 48.69 84 VAL A CA 1
ATOM 652 C C . VAL A 1 89 ? 26.610 -105.768 -179.465 1.00 52.51 84 VAL A C 1
ATOM 653 O O . VAL A 1 89 ? 26.065 -105.982 -178.380 1.00 54.77 84 VAL A O 1
ATOM 657 N N . ARG A 1 90 ? 26.841 -106.723 -180.362 1.00 58.25 85 ARG A N 1
ATOM 658 C CA . ARG A 1 90 ? 26.636 -108.133 -180.063 1.00 60.77 85 ARG A CA 1
ATOM 659 C C . ARG A 1 90 ? 27.947 -108.729 -179.566 1.00 58.49 85 ARG A C 1
ATOM 660 O O . ARG A 1 90 ? 28.983 -108.601 -180.225 1.00 65.27 85 ARG A O 1
ATOM 668 N N . VAL A 1 91 ? 27.899 -109.373 -178.402 1.00 60.69 86 VAL A N 1
ATOM 669 C CA . VAL A 1 91 ? 29.086 -109.898 -177.738 1.00 68.83 86 VAL A CA 1
ATOM 670 C C . VAL A 1 91 ? 28.895 -111.389 -177.495 1.00 66.64 86 VAL A C 1
ATOM 671 O O . VAL A 1 91 ? 27.811 -111.829 -177.098 1.00 66.91 86 VAL A O 1
ATOM 675 N N . LYS A 1 92 ? 29.948 -112.163 -177.741 1.00 67.89 87 LYS A N 1
ATOM 676 C CA . LYS A 1 92 ? 29.949 -113.592 -177.474 1.00 70.29 87 LYS A CA 1
ATOM 677 C C . LYS A 1 92 ? 30.943 -113.923 -176.368 1.00 65.34 87 LYS A C 1
ATOM 678 O O . LYS A 1 92 ? 31.888 -113.175 -176.101 1.00 67.68 87 LYS A O 1
ATOM 684 N N . LEU A 1 93 ? 30.715 -115.065 -175.728 1.00 67.68 88 LEU A N 1
ATOM 685 C CA . LEU A 1 93 ? 31.554 -115.505 -174.621 1.00 69.86 88 LEU A CA 1
ATOM 686 C C . LEU A 1 93 ? 32.238 -116.830 -174.940 1.00 70.45 88 LEU A C 1
ATOM 687 O O . LEU A 1 93 ? 33.244 -117.185 -174.325 1.00 76.91 88 LEU A O 1
ATOM 692 N N . TRP A 1 105 ? 35.630 -109.991 -168.627 1.00 77.78 100 TRP A N 1
ATOM 693 C CA . TRP A 1 105 ? 34.396 -109.288 -168.292 1.00 81.31 100 TRP A CA 1
ATOM 694 C C . TRP A 1 105 ? 34.509 -108.580 -166.946 1.00 86.22 100 TRP A C 1
ATOM 695 O O . TRP A 1 105 ? 34.066 -107.439 -166.796 1.00 83.10 100 TRP A O 1
ATOM 706 N N . GLY A 1 106 ? 35.103 -109.269 -165.968 1.00 85.48 101 GLY A N 1
ATOM 707 C CA . GLY A 1 106 ? 35.245 -108.692 -164.641 1.00 85.89 101 GLY A CA 1
ATOM 708 C C . GLY A 1 106 ? 36.157 -107.481 -164.611 1.00 87.32 101 GLY A C 1
ATOM 709 O O . GLY A 1 106 ? 36.010 -106.610 -163.749 1.00 90.34 101 GLY A O 1
ATOM 710 N N . ASP A 1 107 ? 37.109 -107.406 -165.542 1.00 87.51 102 ASP A N 1
ATOM 711 C CA . ASP A 1 107 ? 37.999 -106.251 -165.609 1.00 83.99 102 ASP A CA 1
ATOM 712 C C . ASP A 1 107 ? 37.241 -104.999 -166.032 1.00 86.32 102 ASP A C 1
ATOM 713 O O . ASP A 1 107 ? 37.385 -103.936 -165.417 1.00 89.28 102 ASP A O 1
ATOM 718 N N . MET A 1 108 ? 36.428 -105.110 -167.085 1.00 87.72 103 MET A N 1
ATOM 719 C CA . MET A 1 108 ? 35.723 -103.946 -167.610 1.00 82.79 103 MET A CA 1
ATOM 720 C C . MET A 1 108 ? 34.609 -103.485 -166.678 1.00 82.83 103 MET A C 1
ATOM 721 O O . MET A 1 108 ? 34.347 -102.280 -166.572 1.00 76.78 103 MET A O 1
ATOM 726 N N . SER A 1 109 ? 33.954 -104.416 -165.990 1.00 83.40 104 SER A N 1
ATOM 727 C CA . SER A 1 109 ? 32.733 -104.130 -165.249 1.00 84.68 104 SER A CA 1
ATOM 728 C C . SER A 1 109 ? 32.973 -103.636 -163.828 1.00 87.18 104 SER A C 1
ATOM 729 O O . SER A 1 109 ? 32.006 -103.277 -163.149 1.00 88.01 104 SER A O 1
ATOM 732 N N . ASN A 1 110 ? 34.216 -103.605 -163.354 1.00 90.19 105 ASN A N 1
ATOM 733 C CA . ASN A 1 110 ? 34.496 -103.250 -161.964 1.00 85.45 105 ASN A CA 1
ATOM 734 C C . ASN A 1 110 ? 35.589 -102.190 -161.879 1.00 86.45 105 ASN A C 1
ATOM 735 O O . ASN A 1 110 ? 36.550 -102.307 -161.115 1.00 88.97 105 ASN A O 1
ATOM 740 N N . LEU A 1 111 ? 35.444 -101.127 -162.665 1.00 82.04 106 LEU A N 1
ATOM 741 C CA . LEU A 1 111 ? 36.330 -99.991 -162.446 1.00 84.76 106 LEU A CA 1
ATOM 742 C C . LEU A 1 111 ? 35.722 -99.060 -161.399 1.00 86.43 106 LEU A C 1
ATOM 743 O O . LEU A 1 111 ? 34.517 -98.793 -161.434 1.00 84.16 106 LEU A O 1
ATOM 748 N N . PRO A 1 112 ? 36.522 -98.565 -160.446 1.00 89.69 107 PRO A N 1
ATOM 749 C CA . PRO A 1 112 ? 35.990 -97.610 -159.463 1.00 90.70 107 PRO A CA 1
ATOM 750 C C . PRO A 1 112 ? 35.468 -96.347 -160.130 1.00 92.89 107 PRO A C 1
ATOM 751 O O . PRO A 1 112 ? 36.231 -95.419 -160.420 1.00 92.42 107 PRO A O 1
ATOM 755 N N . GLY A 1 113 ? 34.162 -96.310 -160.378 1.00 85.65 108 GLY A N 1
ATOM 756 C CA . GLY A 1 113 ? 33.533 -95.230 -161.119 1.00 83.33 108 GLY A CA 1
ATOM 757 C C . GLY A 1 113 ? 32.726 -95.685 -162.318 1.00 80.28 108 GLY A C 1
ATOM 758 O O . GLY A 1 113 ? 32.176 -94.833 -163.030 1.00 71.84 108 GLY A O 1
ATOM 759 N N . VAL A 1 114 ? 32.632 -96.987 -162.576 1.00 76.96 109 VAL A N 1
ATOM 760 C CA . VAL A 1 114 ? 31.870 -97.530 -163.694 1.00 67.75 109 VAL A CA 1
ATOM 761 C C . VAL A 1 114 ? 30.906 -98.568 -163.138 1.00 67.68 109 VAL A C 1
ATOM 762 O O . VAL A 1 114 ? 31.333 -99.528 -162.485 1.00 67.01 109 VAL A O 1
ATOM 766 N N . LYS A 1 115 ? 29.615 -98.377 -163.389 1.00 63.32 110 LYS A N 1
ATOM 767 C CA . LYS A 1 115 ? 28.575 -99.283 -162.926 1.00 57.71 110 LYS A CA 1
ATOM 768 C C . LYS A 1 115 ? 27.996 -100.063 -164.100 1.00 55.20 110 LYS A C 1
ATOM 769 O O . LYS A 1 115 ? 28.326 -99.825 -165.264 1.00 56.12 110 LYS A O 1
ATOM 775 N N . HIS A 1 116 ? 27.118 -101.0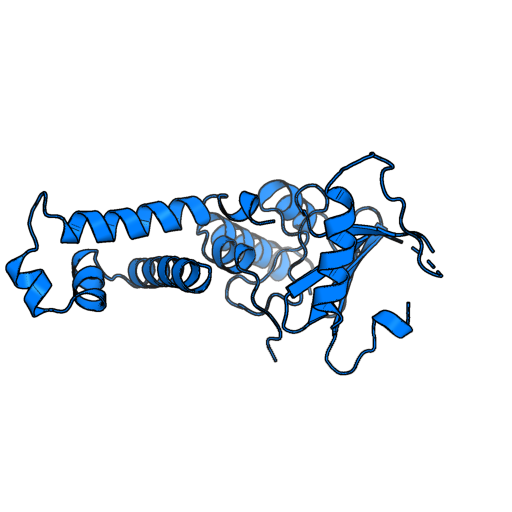12 -163.778 1.00 49.76 111 HIS A N 1
ATOM 776 C CA . HIS A 1 116 ? 26.508 -101.850 -164.799 1.00 52.50 111 HIS A CA 1
ATOM 777 C C . HIS A 1 116 ? 25.162 -102.364 -164.311 1.00 51.54 111 HIS A C 1
ATOM 778 O O . HIS A 1 116 ? 24.946 -102.546 -163.110 1.00 45.46 111 HIS A O 1
ATOM 785 N N . GLN A 1 117 ? 24.262 -102.602 -165.265 1.00 42.94 112 GLN A N 1
ATOM 786 C CA . GLN A 1 117 ? 22.924 -103.104 -164.991 1.00 47.78 112 GLN A CA 1
ATOM 787 C C . GLN A 1 117 ? 22.560 -104.132 -166.053 1.00 41.76 112 GLN A C 1
ATOM 788 O O . GLN A 1 117 ? 22.899 -103.965 -167.227 1.00 43.29 112 GLN A O 1
ATOM 794 N N . ARG A 1 118 ? 21.874 -105.194 -165.637 1.00 40.96 113 ARG A N 1
ATOM 795 C CA . ARG A 1 118 ? 21.522 -106.294 -166.521 1.00 46.15 113 ARG A CA 1
ATOM 796 C C . ARG A 1 118 ? 20.018 -106.341 -166.758 1.00 47.59 113 ARG A C 1
ATOM 797 O O . ARG A 1 118 ? 19.221 -105.931 -165.909 1.00 45.15 113 ARG A O 1
ATOM 805 N N . LEU A 1 119 ? 19.640 -106.854 -167.928 1.00 43.80 114 LEU A N 1
ATOM 806 C CA . LEU A 1 119 ? 18.245 -107.059 -168.291 1.00 47.10 114 LEU A CA 1
ATOM 807 C C . LEU A 1 119 ? 18.140 -108.340 -169.103 1.00 46.12 114 LEU A C 1
ATOM 808 O O . LEU A 1 119 ? 18.880 -108.524 -170.073 1.00 47.98 114 LEU A O 1
ATOM 813 N N . LEU A 1 120 ? 17.226 -109.221 -168.705 1.00 46.76 115 LEU A N 1
ATOM 814 C CA . LEU A 1 120 ? 16.943 -110.445 -169.442 1.00 46.65 115 LEU A CA 1
ATOM 815 C C . LEU A 1 120 ? 15.744 -110.195 -170.349 1.00 48.22 115 LEU A C 1
ATOM 816 O O . LEU A 1 120 ? 14.671 -109.810 -169.873 1.00 46.59 115 LEU A O 1
ATOM 821 N N . MET A 1 121 ? 15.930 -110.410 -171.647 1.00 48.08 116 MET A N 1
ATOM 822 C CA . MET A 1 121 ? 14.923 -110.058 -172.635 1.00 50.39 116 MET A CA 1
ATOM 823 C C . MET A 1 121 ? 13.967 -111.222 -172.886 1.00 50.52 116 MET A C 1
ATOM 824 O O . MET A 1 121 ? 14.188 -112.354 -172.449 1.00 54.32 116 MET A O 1
ATOM 829 N N . HIS A 1 122 ? 12.887 -110.922 -173.613 1.00 51.26 117 HIS A N 1
ATOM 830 C CA . HIS A 1 122 ? 11.849 -111.916 -173.869 1.00 54.11 117 HIS A CA 1
ATOM 831 C C . HIS A 1 122 ? 12.362 -113.068 -174.724 1.00 57.86 117 HIS A C 1
ATOM 832 O O . HIS A 1 122 ? 11.861 -114.193 -174.608 1.00 58.38 117 HIS A O 1
ATOM 839 N N . ASP A 1 123 ? 13.348 -112.814 -175.584 1.00 54.98 118 ASP A N 1
ATOM 840 C CA . ASP A 1 123 ? 13.959 -113.849 -176.404 1.00 58.38 118 ASP A CA 1
ATOM 841 C C . ASP A 1 123 ? 15.144 -114.517 -175.713 1.00 57.57 118 ASP A C 1
ATOM 842 O O . ASP A 1 123 ? 16.000 -115.098 -176.392 1.00 56.86 118 ASP A O 1
ATOM 847 N N . ASN A 1 124 ? 15.211 -114.437 -174.384 1.00 56.33 119 ASN A N 1
ATOM 848 C CA . ASN A 1 124 ? 16.252 -115.033 -173.550 1.00 56.68 119 ASN A CA 1
ATOM 849 C C . ASN A 1 124 ? 17.640 -114.468 -173.827 1.00 58.33 119 ASN A C 1
ATOM 850 O O . ASN A 1 124 ? 18.638 -115.040 -173.372 1.00 62.11 119 ASN A O 1
ATOM 855 N N . THR A 1 125 ? 17.737 -113.361 -174.556 1.00 55.23 120 THR A N 1
ATOM 856 C CA . THR A 1 125 ? 19.013 -112.684 -174.727 1.00 56.87 120 THR A CA 1
ATOM 857 C C . THR A 1 125 ? 19.268 -111.767 -173.538 1.00 56.15 120 THR A C 1
ATOM 858 O O . THR A 1 125 ? 18.369 -111.057 -173.080 1.00 59.35 120 THR A O 1
ATOM 862 N N . LEU A 1 126 ? 20.497 -111.791 -173.032 1.00 47.85 121 LEU A N 1
ATOM 863 C CA . LEU A 1 126 ? 20.888 -110.974 -171.891 1.00 52.87 121 LEU A CA 1
ATOM 864 C C . LEU A 1 126 ? 21.522 -109.682 -172.391 1.00 55.88 121 LEU A C 1
ATOM 865 O O . LEU A 1 126 ? 22.505 -109.716 -173.140 1.00 52.97 121 LEU A O 1
ATOM 870 N N . CYS A 1 127 ? 20.959 -108.551 -171.978 1.00 44.67 122 CYS A N 1
ATOM 871 C CA . CYS A 1 127 ? 21.516 -107.241 -172.277 1.00 49.45 122 CYS A CA 1
ATOM 872 C C . CYS A 1 127 ? 22.128 -106.661 -171.010 1.00 49.98 122 CYS A C 1
ATOM 873 O O . CYS A 1 127 ? 21.460 -106.580 -169.974 1.00 49.93 122 CYS A O 1
ATOM 876 N N . VAL A 1 128 ? 23.394 -106.269 -171.096 1.00 47.55 123 VAL A N 1
ATOM 877 C CA . VAL A 1 128 ? 24.115 -105.668 -169.981 1.00 46.41 123 VAL A CA 1
ATOM 878 C C . VAL A 1 128 ? 24.542 -104.271 -170.402 1.00 47.25 123 VAL A C 1
ATOM 879 O O . VAL A 1 128 ? 25.218 -104.104 -171.426 1.00 45.30 123 VAL A O 1
ATOM 883 N N . LYS A 1 129 ? 24.147 -103.271 -169.621 1.00 46.91 124 LYS A N 1
ATOM 884 C CA . LYS A 1 129 ? 24.505 -101.885 -169.881 1.00 45.66 124 LYS A CA 1
ATOM 885 C C . LYS A 1 129 ? 25.702 -101.501 -169.022 1.00 50.17 124 LYS A C 1
ATOM 886 O O . LYS A 1 129 ? 25.683 -101.695 -167.803 1.00 43.73 124 LYS A O 1
ATOM 892 N N . ILE A 1 130 ? 26.738 -100.967 -169.660 1.00 47.42 125 ILE A N 1
ATOM 893 C CA . ILE A 1 130 ? 27.910 -100.436 -168.972 1.00 45.92 125 ILE A CA 1
ATOM 894 C C . ILE A 1 130 ? 27.825 -98.920 -169.039 1.00 50.76 125 ILE A C 1
ATOM 895 O O . ILE A 1 130 ? 27.761 -98.345 -170.133 1.00 51.12 125 ILE A O 1
ATOM 900 N N . PHE A 1 131 ? 27.817 -98.269 -167.878 1.00 44.23 126 PHE A N 1
ATOM 901 C CA . PHE A 1 131 ? 27.642 -96.827 -167.831 1.00 49.21 126 PHE A CA 1
ATOM 902 C C . PHE A 1 131 ? 28.502 -96.224 -166.731 1.00 54.96 126 PHE A C 1
ATOM 903 O O . PHE A 1 131 ? 28.881 -96.890 -165.764 1.00 54.73 126 PHE A O 1
ATOM 911 N N . SER A 1 132 ? 28.809 -94.939 -166.905 1.00 53.24 127 SER A N 1
ATOM 912 C CA . SER A 1 132 ? 29.530 -94.154 -165.912 1.00 54.80 127 SER A CA 1
ATOM 913 C C . SER A 1 132 ? 28.996 -92.729 -165.922 1.00 57.96 127 SER A C 1
ATOM 914 O O . SER A 1 132 ? 27.807 -92.510 -166.176 1.00 60.22 127 SER A O 1
ATOM 917 N N . GLN A 1 133 ? 29.863 -91.753 -165.657 1.00 60.46 128 GLN A N 1
ATOM 918 C CA . GLN A 1 133 ? 29.458 -90.355 -165.716 1.00 60.94 128 GLN A CA 1
ATOM 919 C C . GLN A 1 133 ? 29.472 -89.794 -167.131 1.00 60.62 128 GLN A C 1
ATOM 920 O O . GLN A 1 133 ? 28.960 -88.690 -167.346 1.00 65.50 128 GLN A O 1
ATOM 926 N N . ASN A 1 134 ? 30.033 -90.521 -168.096 1.00 61.35 129 ASN A N 1
ATOM 927 C CA . ASN A 1 134 ? 30.176 -90.031 -169.459 1.00 63.29 129 ASN A CA 1
ATOM 928 C C . ASN A 1 134 ? 29.191 -90.658 -170.437 1.00 60.85 129 ASN A C 1
ATOM 929 O O . ASN A 1 134 ? 29.252 -90.353 -171.633 1.00 55.66 129 ASN A O 1
ATOM 934 N N . GLY A 1 135 ? 28.292 -91.517 -169.974 1.00 57.84 130 GLY A N 1
ATOM 935 C CA . GLY A 1 135 ? 27.288 -92.103 -170.832 1.00 54.00 130 GLY A CA 1
ATOM 936 C C . GLY A 1 135 ? 27.103 -93.571 -170.518 1.00 46.05 130 GLY A C 1
ATOM 937 O O . GLY A 1 135 ? 27.557 -94.062 -169.487 1.00 45.93 130 GLY A O 1
ATOM 938 N N . TYR A 1 136 ? 26.424 -94.267 -171.428 1.00 45.12 131 TYR A N 1
ATOM 939 C CA . TYR A 1 136 ? 26.129 -95.684 -171.278 1.00 43.71 131 TYR A CA 1
ATOM 940 C C . TYR A 1 136 ? 26.482 -96.421 -172.562 1.00 44.83 131 TYR A C 1
ATOM 941 O O . TYR A 1 136 ? 26.629 -95.821 -173.631 1.00 43.70 131 TYR A O 1
ATOM 950 N N . PHE A 1 137 ? 26.609 -97.740 -172.443 1.00 46.60 132 PHE A N 1
ATOM 951 C CA . PHE A 1 137 ? 26.838 -98.608 -173.589 1.00 44.23 132 PHE A CA 1
ATOM 952 C C . PHE A 1 137 ? 26.250 -99.975 -173.278 1.00 45.05 132 PHE A C 1
ATOM 953 O O . PHE A 1 137 ? 26.415 -100.490 -172.169 1.00 49.33 132 PHE A O 1
ATOM 961 N N . GLN A 1 138 ? 25.568 -100.557 -174.260 1.00 44.08 133 GLN A N 1
ATOM 962 C CA . GLN A 1 138 ? 24.841 -101.805 -174.080 1.00 48.62 133 GLN A CA 1
ATOM 963 C C . GLN A 1 138 ? 25.549 -102.943 -174.804 1.00 49.83 133 GLN A C 1
ATOM 964 O O . GLN A 1 138 ? 26.012 -102.779 -175.937 1.00 47.86 133 GLN A O 1
ATOM 970 N N . LEU A 1 139 ? 25.629 -104.095 -174.140 1.00 49.02 134 LEU A N 1
ATOM 971 C CA . LEU A 1 139 ? 26.219 -105.303 -174.705 1.00 50.23 134 LEU A CA 1
ATOM 972 C C . LEU A 1 139 ? 25.157 -106.392 -174.729 1.00 51.27 134 LEU A C 1
ATOM 973 O O . LEU A 1 139 ? 24.603 -106.744 -173.681 1.00 54.75 134 LEU A O 1
ATOM 978 N N . PHE A 1 140 ? 24.875 -106.922 -175.915 1.00 48.43 135 PHE A N 1
ATOM 979 C CA . PHE A 1 140 ? 23.904 -107.995 -176.082 1.00 52.51 135 PHE A CA 1
ATOM 980 C C . PHE A 1 140 ? 24.637 -109.320 -176.244 1.00 59.67 135 PHE A C 1
ATOM 981 O O . PHE A 1 140 ? 25.516 -109.449 -177.104 1.00 57.91 135 PHE A O 1
ATOM 989 N N . ILE A 1 141 ? 24.275 -110.297 -175.419 1.00 62.27 136 ILE A N 1
ATOM 990 C CA . ILE A 1 141 ? 24.932 -111.598 -175.436 1.00 61.63 136 ILE A CA 1
ATOM 991 C C . ILE A 1 141 ? 24.011 -112.655 -176.033 1.00 64.87 136 ILE A C 1
ATOM 992 O O . ILE A 1 141 ? 24.420 -113.435 -176.893 1.00 68.33 136 ILE A O 1
ATOM 997 N N . UNK A 1 150 ? 36.010 -115.437 -172.456 1.00 74.75 145 UNK A N 1
ATOM 998 C CA . UNK A 1 150 ? 36.308 -114.021 -172.635 1.00 82.97 145 UNK A CA 1
ATOM 999 C C . UNK A 1 150 ? 35.143 -113.301 -173.305 1.00 73.08 145 UNK A C 1
ATOM 1000 O O . UNK A 1 150 ? 34.025 -113.813 -173.342 1.00 74.08 145 UNK A O 1
ATOM 1002 N N . UNK A 1 151 ? 35.411 -112.110 -173.836 1.00 73.87 146 UNK A N 1
ATOM 1003 C CA . UNK A 1 151 ? 34.401 -111.292 -174.499 1.00 78.58 146 UNK A CA 1
ATOM 1004 C C . UNK A 1 151 ? 34.877 -110.962 -175.906 1.00 74.16 146 UNK A C 1
ATOM 1005 O O . UNK A 1 151 ? 35.887 -110.270 -176.077 1.00 70.68 146 UNK A O 1
ATOM 1007 N N . UNK A 1 152 ? 34.151 -111.454 -176.907 1.00 72.47 147 UNK A N 1
ATOM 1008 C CA . UNK A 1 152 ? 34.467 -111.212 -178.307 1.00 74.23 147 UNK A CA 1
ATOM 1009 C C . UNK A 1 152 ? 33.239 -110.661 -179.014 1.00 75.69 147 UNK A C 1
ATOM 1010 O O . UNK A 1 152 ? 32.117 -111.115 -178.771 1.00 77.09 147 UNK A O 1
ATOM 1012 N N . UNK A 1 153 ? 33.456 -109.683 -179.892 1.00 77.90 148 UNK A N 1
ATOM 1013 C CA . UNK A 1 153 ? 32.376 -109.021 -180.612 1.00 79.46 148 UNK A CA 1
ATOM 1014 C C . UNK A 1 153 ? 32.642 -109.093 -182.107 1.00 76.76 148 UNK A C 1
ATOM 1015 O O . UNK A 1 153 ? 33.763 -108.834 -182.555 1.00 74.09 148 UNK A O 1
ATOM 1017 N N . UNK A 1 154 ? 31.609 -109.438 -182.873 1.00 82.46 149 UNK A N 1
ATOM 1018 C CA . UNK A 1 154 ? 31.713 -109.556 -184.326 1.00 83.48 149 UNK A CA 1
ATOM 1019 C C . UNK A 1 154 ? 31.547 -108.175 -184.946 1.00 80.41 149 UNK A C 1
ATOM 1020 O O . UNK A 1 154 ? 30.428 -107.683 -185.109 1.00 85.84 149 UNK A O 1
ATOM 1022 N N . UNK A 1 155 ? 32.664 -107.544 -185.297 1.00 79.50 150 UNK A N 1
ATOM 1023 C CA . UNK A 1 155 ? 32.641 -106.241 -185.944 1.00 79.17 150 UNK A CA 1
ATOM 1024 C C . UNK A 1 155 ? 32.645 -106.410 -187.457 1.00 82.72 150 UNK A C 1
ATOM 1025 O O . UNK A 1 155 ? 33.415 -107.205 -188.004 1.00 82.69 150 UNK A O 1
ATOM 1027 N N . UNK A 1 156 ? 31.773 -105.659 -188.128 1.00 84.50 151 UNK A N 1
ATOM 1028 C CA . UNK A 1 156 ? 31.681 -105.733 -189.580 1.00 80.58 151 UNK A CA 1
ATOM 1029 C C . UNK A 1 156 ? 32.963 -105.213 -190.218 1.00 79.94 151 UNK A C 1
ATOM 1030 O O . UNK A 1 156 ? 33.449 -104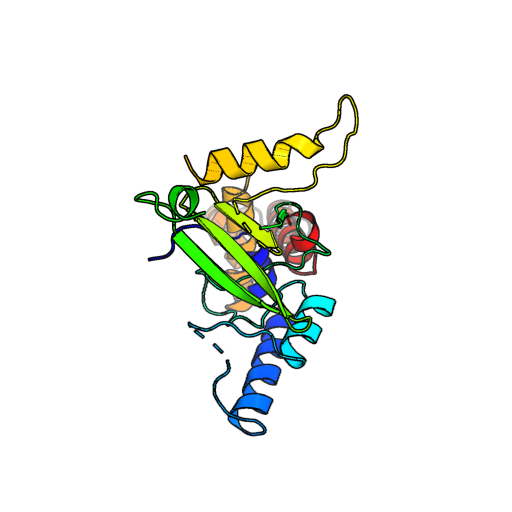.132 -189.872 1.00 82.48 151 UNK A O 1
ATOM 1032 N N . UNK A 1 157 ? 33.511 -105.987 -191.153 1.00 77.10 152 UNK A N 1
ATOM 1033 C CA . UNK A 1 157 ? 34.766 -105.640 -191.820 1.00 81.08 152 UNK A CA 1
ATOM 1034 C C . UNK A 1 157 ? 34.450 -104.746 -193.013 1.00 87.26 152 UNK A C 1
ATOM 1035 O O . UNK A 1 157 ? 34.156 -105.217 -194.113 1.00 83.59 152 UNK A O 1
ATOM 1037 N N . UNK A 1 158 ? 34.514 -103.435 -192.790 1.00 85.99 153 UNK A N 1
ATOM 1038 C CA . UNK A 1 158 ? 34.286 -102.444 -193.835 1.00 86.15 153 UNK A CA 1
ATOM 1039 C C . UNK A 1 158 ? 35.450 -101.467 -193.834 1.00 90.53 153 UNK A C 1
ATOM 1040 O O . UNK A 1 158 ? 35.686 -100.781 -192.833 1.00 89.49 153 UNK A O 1
ATOM 1042 N N . UNK A 1 159 ? 36.176 -101.407 -194.948 1.00 95.97 154 UNK A N 1
ATOM 1043 C CA . UNK A 1 159 ? 37.341 -100.538 -195.041 1.00 95.81 154 UNK A CA 1
ATOM 1044 C C . UNK A 1 159 ? 36.914 -99.075 -195.040 1.00 97.43 154 UNK A C 1
ATOM 1045 O O . UNK A 1 159 ? 35.975 -98.691 -195.745 1.00 97.40 154 UNK A O 1
ATOM 1047 N N . UNK A 1 160 ? 37.612 -98.263 -194.244 1.00 99.40 155 UNK A 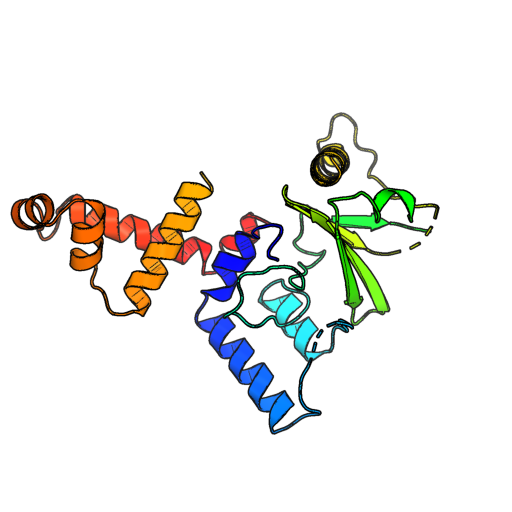N 1
ATOM 1048 C CA . UNK A 1 160 ? 37.334 -96.833 -194.107 1.00 97.16 155 UNK A CA 1
ATOM 1049 C C . UNK A 1 160 ? 35.879 -96.596 -193.694 1.00 96.83 155 UNK A C 1
ATOM 1050 O O . UNK A 1 160 ? 35.114 -95.899 -194.364 1.00 99.26 155 UNK A O 1
ATOM 1052 N N . UNK A 1 161 ? 35.510 -97.196 -192.566 1.00 94.62 156 UNK A N 1
ATOM 1053 C CA . UNK A 1 161 ? 34.165 -97.093 -192.026 1.00 92.87 156 UNK A CA 1
ATOM 1054 C C . UNK A 1 161 ? 34.215 -96.577 -190.594 1.00 96.48 156 UNK A C 1
ATOM 1055 O O . UNK A 1 161 ? 35.184 -96.810 -189.865 1.00 93.81 156 UNK A O 1
ATOM 1057 N N . UNK A 1 162 ? 33.155 -95.872 -190.200 1.00 100.79 157 UNK A N 1
ATOM 1058 C CA . UNK A 1 162 ? 33.025 -95.335 -188.854 1.00 98.32 157 UNK A CA 1
ATOM 1059 C C . UNK A 1 162 ? 32.390 -96.327 -187.885 1.00 98.16 157 UNK A C 1
ATOM 1060 O O . UNK A 1 162 ? 31.951 -95.926 -186.801 1.00 97.41 157 UNK A O 1
ATOM 1062 N N . UNK A 1 163 ? 32.326 -97.609 -188.254 1.00 100.14 158 UNK A N 1
ATOM 1063 C CA . UNK A 1 163 ? 31.777 -98.617 -187.356 1.00 96.06 158 UNK A CA 1
ATOM 1064 C C . UNK A 1 163 ? 32.670 -98.859 -186.148 1.00 92.78 158 UNK A C 1
ATOM 1065 O O . UNK A 1 163 ? 32.178 -99.314 -185.110 1.00 91.65 158 UNK A O 1
ATOM 1067 N N . UNK A 1 164 ? 33.968 -98.564 -186.257 1.00 98.58 159 UNK A N 1
ATOM 1068 C CA . UNK A 1 164 ? 34.876 -98.708 -185.127 1.00 92.89 159 UNK A CA 1
ATOM 1069 C C . UNK A 1 164 ? 34.674 -97.632 -184.069 1.00 87.50 159 UNK A C 1
ATOM 1070 O O . UNK A 1 164 ? 35.246 -97.746 -182.980 1.00 82.93 159 UNK A O 1
ATOM 1072 N N . UNK A 1 165 ? 33.877 -96.600 -184.359 1.00 86.37 160 UNK A N 1
ATOM 1073 C CA . UNK A 1 165 ? 33.614 -95.559 -183.373 1.00 82.56 160 UNK A CA 1
ATOM 1074 C C . UNK A 1 165 ? 32.846 -96.087 -182.168 1.00 83.26 160 UNK A C 1
ATOM 1075 O O . UNK A 1 165 ? 32.829 -95.429 -181.122 1.00 80.45 160 UNK A O 1
ATOM 1077 N N . UNK 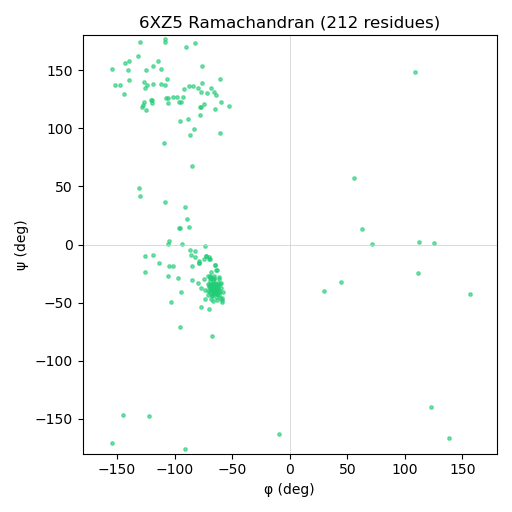A 1 166 ? 32.207 -97.253 -182.293 1.00 80.76 161 UNK A N 1
ATOM 1078 C CA . UNK A 1 166 ? 31.537 -97.853 -181.144 1.00 75.26 161 UNK A CA 1
ATOM 1079 C C . UNK A 1 166 ? 32.542 -98.266 -180.076 1.00 80.03 161 UNK A C 1
ATOM 1080 O O . UNK A 1 166 ? 32.278 -98.120 -178.877 1.00 75.31 161 UNK A O 1
ATOM 1082 N N . UNK A 1 167 ? 33.701 -98.784 -180.492 1.00 80.45 162 UNK A N 1
ATOM 1083 C CA . UNK A 1 167 ? 34.738 -99.138 -179.529 1.00 76.79 162 UNK A CA 1
ATOM 1084 C C . UNK A 1 167 ? 35.335 -97.896 -178.881 1.00 73.63 162 UNK A C 1
ATOM 1085 O O . UNK A 1 167 ? 35.680 -97.913 -177.693 1.00 70.92 162 UNK A O 1
ATOM 1087 N N . UNK A 1 168 ? 35.465 -96.808 -179.645 1.00 75.65 163 UNK A N 1
ATOM 1088 C CA . UNK A 1 168 ? 35.959 -95.560 -179.073 1.00 73.52 163 UNK A CA 1
ATOM 1089 C C . UNK A 1 168 ? 34.959 -94.975 -178.084 1.00 78.14 163 UNK A C 1
ATOM 1090 O O . UNK A 1 168 ? 35.352 -94.400 -177.062 1.00 74.35 163 UNK A O 1
ATOM 1092 N N . UNK A 1 169 ? 33.661 -95.111 -178.371 1.00 76.67 164 UNK A N 1
ATOM 1093 C CA . UNK A 1 169 ? 32.644 -94.63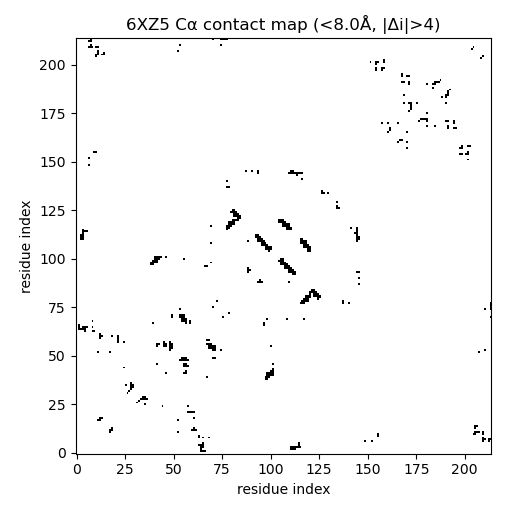2 -177.441 1.00 69.68 164 UNK A CA 1
ATOM 1094 C C . UNK A 1 169 ? 32.645 -95.450 -176.156 1.00 70.23 164 UNK A C 1
ATOM 1095 O O . UNK A 1 169 ? 32.461 -94.900 -175.063 1.00 66.06 164 UNK A O 1
ATOM 1097 N N . UNK A 1 170 ? 32.851 -96.765 -176.266 1.00 69.33 165 UNK A N 1
ATOM 1098 C CA . UNK A 1 170 ? 32.922 -97.604 -175.074 1.00 67.84 165 UNK A CA 1
ATOM 1099 C C . UNK A 1 170 ? 34.159 -97.280 -174.245 1.00 71.52 165 UNK A C 1
ATOM 1100 O O . UNK A 1 170 ? 34.118 -97.338 -173.010 1.00 68.21 165 UNK A O 1
ATOM 1102 N N . UNK A 1 171 ? 35.267 -96.936 -174.905 1.00 72.39 166 UNK A N 1
ATOM 1103 C CA . UNK A 1 171 ? 36.469 -96.544 -174.176 1.00 68.87 166 UNK A CA 1
ATOM 1104 C C . UNK A 1 171 ? 36.261 -95.224 -173.445 1.00 68.39 166 UNK A C 1
ATOM 1105 O O . UNK A 1 171 ? 36.787 -95.029 -172.343 1.00 65.27 166 UNK A O 1
ATOM 1107 N N . UNK A 1 172 ? 35.495 -94.307 -174.041 1.00 68.70 167 UNK A N 1
ATOM 1108 C CA . UNK A 1 172 ? 35.217 -93.034 -173.384 1.00 66.63 167 UNK A CA 1
ATOM 1109 C C . UNK A 1 172 ? 34.334 -93.216 -172.157 1.00 69.15 167 UNK A C 1
ATOM 1110 O O . UNK A 1 172 ? 34.420 -92.424 -171.211 1.00 68.58 167 UNK A O 1
ATOM 1112 N N . UNK A 1 173 ? 33.486 -94.246 -172.150 1.00 70.52 168 UNK A N 1
ATOM 1113 C CA . UNK A 1 173 ? 32.635 -94.500 -170.993 1.00 66.86 168 UNK A CA 1
ATOM 1114 C C . UNK A 1 173 ? 33.415 -95.147 -169.855 1.00 71.23 168 UNK A C 1
ATOM 1115 O O . UNK A 1 173 ? 33.173 -94.843 -168.682 1.00 72.53 168 UNK A O 1
ATOM 1117 N N . UNK A 1 174 ? 34.354 -96.036 -170.181 1.00 72.84 169 UNK A N 1
ATOM 1118 C CA . UNK A 1 174 ? 35.152 -96.710 -169.165 1.00 73.09 169 UNK A CA 1
ATOM 1119 C C . UNK A 1 174 ? 36.327 -95.875 -168.675 1.00 73.62 169 UNK A C 1
ATOM 1120 O O . UNK A 1 174 ? 37.013 -96.295 -167.737 1.00 75.22 169 UNK A O 1
ATOM 1122 N N . UNK A 1 175 ? 36.577 -94.717 -169.278 1.00 73.26 170 UNK A N 1
ATOM 1123 C CA . UNK A 1 175 ? 37.677 -93.857 -168.858 1.00 67.82 170 UNK A CA 1
ATOM 1124 C C . UNK A 1 175 ? 37.193 -92.792 -167.880 1.00 71.10 170 UNK A C 1
ATOM 1125 O O . UNK A 1 175 ? 37.459 -91.604 -168.060 1.00 70.73 170 UNK A O 1
ATOM 1127 N N . LYS A 1 186 ? 25.220 -78.208 -176.783 1.00 83.47 181 LYS A N 1
ATOM 1128 C CA . LYS A 1 186 ? 23.865 -78.183 -177.324 1.00 80.46 181 LYS A CA 1
ATOM 1129 C C . LYS A 1 186 ? 22.890 -78.901 -176.398 1.00 77.33 181 LYS A C 1
ATOM 1130 O O . LYS A 1 186 ? 21.718 -78.536 -176.314 1.00 74.58 181 LYS A O 1
ATOM 1132 N N . GLU A 1 187 ? 23.388 -79.926 -175.701 1.00 77.66 182 GLU A N 1
ATOM 1133 C CA . GLU A 1 187 ? 22.527 -80.715 -174.828 1.00 73.38 182 GLU A CA 1
ATOM 1134 C C . GLU A 1 187 ? 22.072 -79.916 -173.614 1.00 73.48 182 GLU A C 1
ATOM 1135 O O . GLU A 1 187 ? 21.005 -80.194 -173.055 1.00 73.41 182 GLU A O 1
ATOM 1141 N N . GLU A 1 188 ? 22.859 -78.927 -173.188 1.00 76.80 183 GLU A N 1
ATOM 1142 C CA . GLU A 1 188 ? 22.378 -78.017 -172.155 1.00 76.96 183 GLU A CA 1
ATOM 1143 C C . GLU A 1 188 ? 21.287 -77.104 -172.696 1.00 73.67 183 GLU A C 1
ATOM 1144 O O . GLU A 1 188 ? 20.421 -76.654 -171.937 1.00 72.01 183 GLU A O 1
ATOM 1150 N N . GLN A 1 189 ? 21.301 -76.832 -174.001 1.00 73.66 184 GLN A N 1
ATOM 1151 C CA . GLN A 1 189 ? 20.199 -76.106 -174.618 1.00 70.22 184 GLN A CA 1
ATOM 1152 C C . GLN A 1 189 ? 19.009 -77.018 -174.888 1.00 62.34 184 GLN A C 1
ATOM 1153 O O . GLN A 1 189 ? 17.858 -76.568 -174.821 1.00 57.01 184 GLN A O 1
ATOM 1155 N N . TYR A 1 190 ? 19.267 -78.293 -175.193 1.00 56.00 185 TYR A N 1
ATOM 1156 C CA . TYR A 1 190 ? 18.181 -79.240 -175.419 1.00 51.77 185 TYR A CA 1
ATOM 1157 C C . TYR A 1 190 ? 17.387 -79.483 -174.142 1.00 50.29 185 TYR A C 1
ATOM 1158 O O . TYR A 1 190 ? 16.154 -79.571 -174.178 1.00 44.72 185 TYR A O 1
ATOM 1167 N N . LEU A 1 191 ? 18.076 -79.600 -173.003 1.00 51.29 186 LEU A N 1
ATOM 1168 C CA . LEU A 1 191 ? 17.375 -79.781 -171.737 1.00 47.07 186 LEU A CA 1
ATOM 1169 C C . LEU A 1 191 ? 16.569 -78.545 -171.364 1.00 44.52 186 LEU A C 1
ATOM 1170 O O . LEU A 1 191 ? 15.523 -78.662 -170.715 1.00 44.20 186 LEU A O 1
ATOM 1175 N N . GLY A 1 192 ? 17.032 -77.358 -171.765 1.00 48.14 187 GLY A N 1
ATOM 1176 C CA . GLY A 1 192 ? 16.247 -76.156 -171.550 1.00 39.18 187 GLY A CA 1
ATOM 1177 C C . GLY A 1 192 ? 14.959 -76.140 -172.347 1.00 40.28 187 GLY A C 1
ATOM 1178 O O . GLY A 1 192 ? 13.969 -75.538 -171.921 1.00 39.87 187 GLY A O 1
ATOM 1179 N N . LEU A 1 193 ? 14.950 -76.793 -173.513 1.00 37.25 188 LEU A N 1
ATOM 1180 C CA . LEU A 1 193 ? 13.714 -76.919 -174.278 1.00 40.83 188 LEU A CA 1
ATOM 1181 C C . LEU A 1 193 ? 12.706 -77.797 -173.548 1.00 36.72 188 LEU A C 1
ATOM 1182 O O . LEU A 1 193 ? 11.506 -77.500 -173.539 1.00 39.85 188 LEU A O 1
ATOM 1187 N N . LEU A 1 194 ? 13.174 -78.886 -172.932 1.00 36.68 189 LEU A N 1
ATOM 1188 C CA . LEU A 1 194 ? 12.280 -79.741 -172.161 1.00 42.40 189 LEU A CA 1
ATOM 1189 C C . LEU A 1 194 ? 11.792 -79.045 -170.899 1.00 38.51 189 LEU A C 1
ATOM 1190 O O . LEU A 1 194 ? 10.689 -79.334 -170.420 1.00 40.39 189 LEU A O 1
ATOM 1195 N N . LYS A 1 195 ? 12.595 -78.132 -170.347 1.00 32.89 190 LYS A N 1
ATOM 1196 C CA . LYS A 1 195 ? 12.137 -77.336 -169.214 1.00 39.98 190 LYS A CA 1
ATOM 1197 C C . LYS A 1 195 ? 10.944 -76.472 -169.602 1.00 38.91 190 LYS A C 1
ATOM 1198 O O . LYS A 1 195 ? 10.038 -76.247 -168.791 1.00 36.71 190 LYS A O 1
ATOM 1204 N N . THR A 1 196 ? 10.923 -75.985 -170.845 1.00 37.43 191 THR A N 1
ATOM 1205 C CA . THR A 1 196 ? 9.786 -75.203 -171.316 1.00 33.30 191 THR A CA 1
ATOM 1206 C C . THR A 1 196 ? 8.524 -76.056 -171.399 1.00 32.72 191 THR A C 1
ATOM 1207 O O . THR A 1 196 ? 7.421 -75.570 -171.122 1.00 31.33 191 THR A O 1
ATOM 1211 N N . ILE A 1 197 ? 8.666 -77.330 -171.770 1.00 33.35 192 ILE A N 1
ATOM 1212 C CA . ILE A 1 197 ? 7.515 -78.229 -171.786 1.00 34.04 192 ILE A CA 1
ATOM 1213 C C . ILE A 1 197 ? 6.983 -78.441 -170.375 1.00 35.02 192 ILE A C 1
ATOM 1214 O O . ILE A 1 197 ? 5.766 -78.470 -170.154 1.00 34.09 192 ILE A O 1
ATOM 1219 N N . ASP A 1 198 ? 7.882 -78.593 -169.397 1.00 29.14 193 ASP A N 1
ATOM 1220 C CA . ASP A 1 198 ? 7.450 -78.701 -168.007 1.00 33.77 193 ASP A CA 1
ATOM 1221 C C . ASP A 1 198 ? 6.690 -77.455 -167.570 1.00 34.55 193 ASP A C 1
ATOM 1222 O O . ASP A 1 198 ? 5.712 -77.546 -166.819 1.00 37.31 193 ASP A O 1
ATOM 1227 N N . ASP A 1 199 ? 7.124 -76.280 -168.033 1.00 31.76 194 ASP A N 1
ATOM 1228 C CA . ASP A 1 199 ? 6.422 -75.047 -167.695 1.00 34.92 194 ASP A CA 1
ATOM 1229 C C . ASP A 1 199 ? 5.025 -75.019 -168.303 1.00 36.76 194 ASP A C 1
ATOM 1230 O O . ASP A 1 199 ? 4.075 -74.549 -167.665 1.00 35.57 194 ASP A O 1
ATOM 1235 N N . ARG A 1 200 ? 4.878 -75.518 -169.533 1.00 33.53 195 ARG A N 1
ATOM 1236 C CA . ARG A 1 200 ? 3.568 -75.531 -170.178 1.00 37.39 195 ARG A CA 1
ATOM 1237 C C . ARG A 1 200 ? 2.609 -76.471 -169.459 1.00 36.15 195 ARG A C 1
ATOM 1238 O O . ARG A 1 200 ? 1.471 -76.096 -169.153 1.00 40.49 195 ARG A O 1
ATOM 1246 N N . LYS A 1 201 ? 3.052 -77.699 -169.179 1.00 37.95 196 LYS A N 1
ATOM 1247 C CA . LYS A 1 201 ? 2.191 -78.664 -168.505 1.00 43.11 196 LYS A CA 1
ATOM 1248 C C . LYS A 1 201 ? 1.839 -78.236 -167.087 1.00 42.85 196 LYS A C 1
ATOM 1249 O O . LYS A 1 201 ? 0.876 -78.760 -166.517 1.00 46.66 196 LYS A O 1
ATOM 1255 N N . GLN A 1 202 ? 2.593 -77.301 -166.504 1.00 38.21 197 GLN A N 1
ATOM 1256 C CA . GLN A 1 202 ? 2.232 -76.748 -165.205 1.00 42.14 197 GLN A CA 1
ATOM 1257 C C . GLN A 1 202 ? 1.123 -75.710 -165.301 1.00 42.14 197 GLN A C 1
ATOM 1258 O O . GLN A 1 202 ? 0.520 -75.370 -164.277 1.00 46.25 197 GLN A O 1
ATOM 1264 N N . GLY A 1 203 ? 0.841 -75.200 -166.500 1.00 36.77 198 GLY A N 1
ATOM 1265 C CA . GLY A 1 203 ? -0.194 -74.206 -166.700 1.00 44.00 198 GLY A CA 1
ATOM 1266 C C . GLY A 1 203 ? 0.304 -72.836 -167.107 1.00 38.91 198 GLY A C 1
ATOM 1267 O O . GLY A 1 203 ? -0.514 -71.921 -167.255 1.00 40.94 198 GLY A O 1
ATOM 1268 N N . PHE A 1 204 ? 1.610 -72.659 -167.288 1.00 41.24 199 PHE A N 1
ATOM 1269 C CA . PHE A 1 204 ? 2.149 -71.368 -167.691 1.00 40.04 199 PHE A CA 1
ATOM 1270 C C . PHE A 1 204 ? 1.898 -71.127 -169.173 1.00 40.13 199 PHE A C 1
ATOM 1271 O O . PHE A 1 204 ? 2.039 -72.033 -169.999 1.00 39.36 199 PHE A O 1
ATOM 1279 N N . SER A 1 205 ? 1.521 -69.895 -169.503 1.00 40.18 200 SER A N 1
ATOM 1280 C CA . SER A 1 205 ? 1.242 -69.533 -170.881 1.00 39.71 200 SER A CA 1
ATOM 1281 C C . SER A 1 205 ? 2.537 -69.210 -171.623 1.00 38.78 200 SER A C 1
ATOM 1282 O O . SER A 1 205 ? 3.624 -69.144 -171.039 1.00 32.20 200 SER A O 1
ATOM 1285 N N . HIS A 1 206 ? 2.407 -69.005 -172.936 1.00 33.50 201 HIS A N 1
ATOM 1286 C CA . HIS A 1 206 ? 3.564 -68.640 -173.747 1.00 33.14 201 HIS A CA 1
ATOM 1287 C C . HIS A 1 206 ? 4.163 -67.316 -173.288 1.00 35.60 201 HIS A C 1
ATOM 1288 O O . HIS A 1 206 ? 5.389 -67.159 -173.256 1.00 37.45 201 HIS A O 1
ATOM 1295 N N . ARG A 1 207 ? 3.312 -66.351 -172.931 1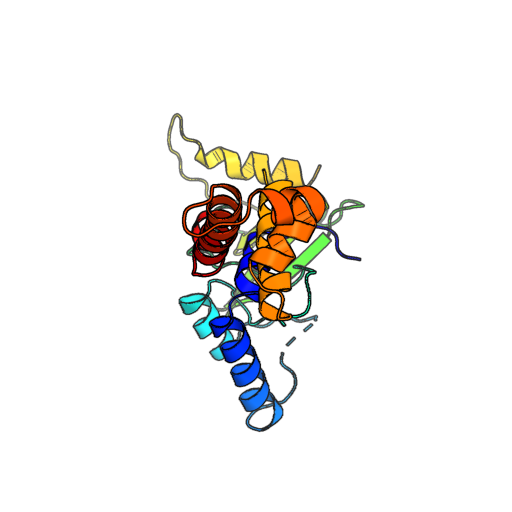.00 35.69 202 ARG A N 1
ATOM 1296 C CA . ARG A 1 207 ? 3.815 -65.072 -172.441 1.00 39.37 202 ARG A CA 1
ATOM 1297 C C . ARG A 1 207 ? 4.494 -65.231 -171.085 1.00 36.17 202 ARG A C 1
ATOM 1298 O O . ARG A 1 207 ? 5.504 -64.571 -170.811 1.00 32.82 202 ARG A O 1
ATOM 1306 N N . ASP A 1 208 ? 3.956 -66.102 -170.226 1.00 34.98 203 ASP A N 1
ATOM 1307 C CA . ASP A 1 208 ? 4.599 -66.376 -168.943 1.00 38.66 203 ASP A CA 1
ATOM 1308 C C . ASP A 1 208 ? 6.014 -66.903 -169.145 1.00 36.39 203 ASP A C 1
ATOM 1309 O O . ASP A 1 208 ? 6.957 -66.460 -168.479 1.00 40.19 203 ASP A O 1
ATOM 1314 N N . ILE A 1 209 ? 6.180 -67.852 -170.068 1.00 31.71 204 ILE A N 1
ATOM 1315 C CA . ILE A 1 209 ? 7.502 -68.401 -170.345 1.00 39.33 204 ILE A CA 1
ATOM 1316 C C . ILE A 1 209 ? 8.390 -67.357 -171.010 1.00 39.23 204 ILE A C 1
ATOM 1317 O O . ILE A 1 209 ? 9.607 -67.329 -170.783 1.00 35.14 204 ILE A O 1
ATOM 1322 N N . ALA A 1 210 ? 7.806 -66.481 -171.832 1.00 31.54 205 ALA A N 1
ATOM 1323 C CA . ALA A 1 210 ? 8.586 -65.406 -172.437 1.00 34.93 205 ALA A CA 1
ATOM 1324 C C . ALA A 1 210 ? 9.137 -64.463 -171.375 1.00 37.92 205 ALA A C 1
ATOM 1325 O O . ALA A 1 210 ? 10.297 -64.041 -171.450 1.00 40.70 205 ALA A O 1
ATOM 1327 N N . SER A 1 211 ? 8.317 -64.120 -170.377 1.00 39.94 206 SER A N 1
ATOM 1328 C CA . SER A 1 211 ? 8.792 -63.274 -169.287 1.00 43.41 206 SER A CA 1
ATOM 1329 C C . SER A 1 211 ? 9.855 -63.978 -168.458 1.00 42.25 206 SER A C 1
ATOM 1330 O O . SER A 1 211 ? 10.781 -63.330 -167.959 1.00 45.80 206 SER A O 1
ATOM 1333 N N . GLU A 1 212 ? 9.739 -65.299 -168.306 1.00 41.90 207 GLU A N 1
ATOM 1334 C CA . GLU A 1 212 ? 10.727 -66.052 -167.542 1.00 47.45 207 GLU A CA 1
ATOM 1335 C C . GLU A 1 212 ? 12.098 -66.013 -168.203 1.00 47.21 207 GLU A C 1
ATOM 1336 O O . GLU A 1 212 ? 13.122 -66.009 -167.509 1.00 49.28 207 GLU A O 1
ATOM 1342 N N . ILE A 1 213 ? 12.140 -65.971 -169.531 1.00 41.97 208 ILE A N 1
ATOM 1343 C CA . ILE A 1 213 ? 13.405 -66.035 -170.257 1.00 42.88 208 ILE A CA 1
ATOM 1344 C C . ILE A 1 213 ? 13.943 -64.645 -170.579 1.00 45.76 208 ILE A C 1
ATOM 1345 O O . ILE A 1 213 ? 15.146 -64.398 -170.458 1.00 46.07 208 ILE A O 1
ATOM 1350 N N . PHE A 1 214 ? 13.074 -63.716 -170.983 1.00 43.99 209 PHE A N 1
ATOM 1351 C CA . PHE A 1 214 ? 13.511 -62.404 -171.442 1.00 46.15 209 PHE A CA 1
ATOM 1352 C C . PHE A 1 214 ? 13.280 -61.280 -170.441 1.00 46.79 209 PHE A C 1
ATOM 1353 O O . PHE A 1 214 ? 13.907 -60.225 -170.574 1.00 49.66 209 PHE A O 1
ATOM 1361 N N . GLY A 1 215 ? 12.412 -61.468 -169.464 1.00 49.65 210 GLY A N 1
ATOM 1362 C CA . GLY A 1 215 ? 12.166 -60.429 -168.486 1.00 43.84 210 GLY A CA 1
ATOM 1363 C C . GLY A 1 215 ? 10.797 -59.794 -168.669 1.00 48.67 210 GLY A C 1
ATOM 1364 O O . GLY A 1 215 ? 10.268 -59.692 -169.785 1.00 48.73 210 GLY A O 1
ATOM 1365 N N . LYS A 1 216 ? 10.216 -59.352 -167.551 1.00 43.00 211 LYS A N 1
ATOM 1366 C CA . LYS A 1 216 ? 8.873 -58.780 -167.587 1.00 49.42 211 LYS A CA 1
ATOM 1367 C C . LYS A 1 216 ? 8.832 -57.498 -168.411 1.00 51.54 211 LYS A C 1
ATOM 1368 O O . LYS A 1 216 ? 7.863 -57.250 -169.140 1.00 49.78 211 LYS A O 1
ATOM 1374 N N . GLU A 1 217 ? 9.875 -56.669 -168.309 1.00 49.31 212 GLU A N 1
ATOM 1375 C CA . GLU A 1 217 ? 9.878 -55.394 -169.021 1.00 49.65 212 GLU A CA 1
ATOM 1376 C C . GLU A 1 217 ? 9.958 -55.598 -170.529 1.00 45.60 212 GLU A C 1
ATOM 1377 O O . GLU A 1 217 ? 9.231 -54.944 -171.287 1.00 41.60 212 GLU A O 1
ATOM 1383 N N . LEU A 1 218 ? 10.831 -56.502 -170.982 1.00 46.03 213 LEU A N 1
ATOM 1384 C CA . LEU A 1 218 ? 10.964 -56.751 -172.415 1.00 46.99 213 LEU A CA 1
ATOM 1385 C C . LEU A 1 218 ? 9.668 -57.295 -173.003 1.00 43.59 213 LEU A C 1
ATOM 1386 O O . LEU A 1 218 ? 9.282 -56.927 -174.119 1.00 45.38 213 LEU A O 1
ATOM 1391 N N . VAL A 1 219 ? 8.982 -58.170 -172.267 1.00 39.03 214 VAL A N 1
ATOM 1392 C CA . VAL A 1 219 ? 7.773 -58.795 -172.794 1.00 40.64 214 VAL A CA 1
ATOM 1393 C C . VAL A 1 219 ? 6.633 -57.787 -172.869 1.00 42.17 214 VAL A C 1
ATOM 1394 O O . VAL A 1 219 ? 5.899 -57.737 -173.863 1.00 43.94 214 VAL A O 1
ATOM 1398 N N . LYS A 1 220 ? 6.469 -56.965 -171.830 1.00 39.72 215 LYS A N 1
ATOM 1399 C CA . LYS A 1 220 ? 5.409 -55.961 -171.851 1.00 47.26 215 LYS A CA 1
ATOM 1400 C C . LYS A 1 220 ? 5.592 -54.973 -172.996 1.00 46.30 215 LYS A C 1
ATOM 1401 O O . LYS A 1 220 ? 4.606 -54.452 -173.530 1.00 42.61 215 LYS A O 1
ATOM 1407 N N . ASN A 1 221 ? 6.838 -54.718 -173.398 1.00 41.67 216 ASN A N 1
ATOM 1408 C CA . ASN A 1 221 ? 7.100 -53.760 -174.465 1.00 42.37 216 ASN A CA 1
ATOM 1409 C C . ASN A 1 221 ? 6.979 -54.380 -175.852 1.00 44.08 216 ASN A C 1
ATOM 1410 O O . ASN A 1 221 ? 6.610 -53.682 -176.803 1.00 44.78 216 ASN A O 1
ATOM 1415 N N . GLU A 1 222 ? 7.278 -55.674 -175.993 1.00 47.11 217 GLU A N 1
ATOM 1416 C CA . GLU A 1 222 ? 7.427 -56.278 -177.310 1.00 47.03 217 GLU A CA 1
ATOM 1417 C C . GLU A 1 222 ? 6.373 -57.319 -177.660 1.00 47.90 217 GLU A C 1
ATOM 1418 O O . GLU A 1 222 ? 6.245 -57.657 -178.840 1.00 51.88 217 GLU A O 1
ATOM 1424 N N . TRP A 1 223 ? 5.624 -57.833 -176.685 1.00 45.24 218 TRP A N 1
ATOM 1425 C CA . TRP A 1 223 ? 4.626 -58.857 -176.978 1.00 46.49 218 TRP A CA 1
ATOM 1426 C C . TRP A 1 223 ? 3.538 -58.299 -177.888 1.00 49.53 218 TRP A C 1
ATOM 1427 O O . TRP A 1 223 ? 2.965 -57.240 -177.615 1.00 56.91 218 TRP A O 1
ATOM 1438 N N . SER A 1 224 ? 3.260 -59.014 -178.974 1.00 51.84 219 SER A N 1
ATOM 1439 C CA . SER A 1 224 ? 2.270 -58.583 -179.953 1.00 60.34 219 SER A CA 1
ATOM 1440 C C . SER A 1 224 ? 1.732 -59.815 -180.672 1.00 64.52 219 SER A C 1
ATOM 1441 O O . SER A 1 224 ? 2.016 -60.954 -180.287 1.00 64.39 219 SER A O 1
ATOM 1444 N N . ALA A 1 225 ? 0.951 -59.582 -181.728 1.00 65.95 220 ALA A N 1
ATOM 1445 C CA . ALA A 1 225 ? 0.377 -60.687 -182.491 1.00 67.39 220 ALA A CA 1
ATOM 1446 C C . ALA A 1 225 ? 1.453 -61.427 -183.275 1.00 66.60 220 ALA A C 1
ATOM 1447 O O . ALA A 1 225 ? 1.617 -62.645 -183.136 1.00 63.63 220 ALA A O 1
ATOM 1449 N N . ASP A 1 226 ? 2.199 -60.706 -184.108 1.00 65.22 221 ASP A N 1
ATOM 1450 C CA . ASP A 1 226 ? 3.271 -61.277 -184.916 1.00 64.33 221 ASP A CA 1
ATOM 1451 C C . ASP A 1 226 ? 4.641 -60.853 -184.395 1.00 59.78 221 ASP A C 1
ATOM 1452 O O . ASP A 1 226 ? 5.569 -60.610 -185.168 1.00 54.72 221 ASP A O 1
ATOM 1457 N N . SER A 1 227 ? 4.779 -60.758 -183.076 1.00 55.20 222 SER A N 1
ATOM 1458 C CA . SER A 1 227 ? 6.032 -60.328 -182.476 1.00 49.56 222 SER A CA 1
ATOM 1459 C C . SER A 1 227 ? 7.062 -61.449 -182.518 1.00 43.26 222 SER A C 1
ATOM 1460 O O . SER A 1 227 ? 6.723 -62.636 -182.538 1.00 39.43 222 SER A O 1
ATOM 1463 N N . TRP A 1 228 ? 8.338 -61.057 -182.526 1.00 41.69 223 TRP A N 1
ATOM 1464 C CA . TRP A 1 228 ? 9.404 -62.050 -182.571 1.00 39.55 223 TRP A CA 1
ATOM 1465 C C . TRP A 1 228 ? 9.585 -62.747 -181.230 1.00 45.00 223 TRP A C 1
ATOM 1466 O O . TRP A 1 228 ? 9.993 -63.913 -181.193 1.00 41.97 223 TRP A O 1
ATOM 1477 N N . VAL A 1 229 ? 9.291 -62.060 -180.123 1.00 37.07 224 VAL A N 1
ATOM 1478 C CA . VAL A 1 229 ? 9.393 -62.699 -178.814 1.00 45.20 224 VAL A CA 1
ATOM 1479 C C . VAL A 1 229 ? 8.375 -63.829 -178.695 1.00 40.58 224 VAL A C 1
ATOM 1480 O O . VAL A 1 229 ? 8.671 -64.895 -178.142 1.00 37.64 224 VAL A O 1
ATOM 1484 N N . ARG A 1 230 ? 7.168 -63.626 -179.230 1.00 36.90 225 ARG A N 1
ATOM 1485 C CA . ARG A 1 230 ? 6.176 -64.695 -179.241 1.00 36.78 225 ARG A CA 1
ATOM 1486 C C . ARG A 1 230 ? 6.588 -65.818 -180.186 1.00 38.05 225 ARG A C 1
ATOM 1487 O O . ARG A 1 230 ? 6.336 -66.996 -179.908 1.00 29.50 225 ARG A O 1
ATOM 1495 N N . ALA A 1 231 ? 7.229 -65.471 -181.306 1.00 38.34 226 ALA A N 1
ATOM 1496 C CA . ALA A 1 231 ? 7.646 -66.488 -182.266 1.00 39.65 226 ALA A CA 1
ATOM 1497 C C . ALA A 1 231 ? 8.792 -67.332 -181.720 1.00 33.67 226 ALA A C 1
ATOM 1498 O O . ALA A 1 231 ? 8.876 -68.531 -182.009 1.00 32.95 226 ALA A O 1
ATOM 1500 N N . LYS A 1 232 ? 9.686 -66.725 -180.935 1.00 35.78 227 LYS A N 1
ATOM 1501 C CA . LYS A 1 232 ? 10.775 -67.484 -180.327 1.00 36.25 227 LYS A CA 1
ATOM 1502 C C . LYS A 1 232 ? 10.243 -68.521 -179.347 1.00 35.31 227 LYS A C 1
ATOM 1503 O O . LYS A 1 232 ? 10.693 -69.673 -179.344 1.00 36.82 227 LYS A O 1
ATOM 1509 N N . ILE A 1 233 ? 9.287 -68.129 -178.502 1.00 34.56 228 ILE A N 1
ATOM 1510 C CA . ILE A 1 233 ? 8.711 -69.066 -177.543 1.00 39.02 228 ILE A CA 1
ATOM 1511 C C . ILE A 1 233 ? 7.967 -70.179 -178.266 1.00 37.18 228 ILE A C 1
ATOM 1512 O O . ILE A 1 233 ? 8.030 -71.349 -177.868 1.00 33.20 228 ILE A O 1
ATOM 1517 N N . ARG A 1 234 ? 7.254 -69.838 -179.343 1.00 37.69 229 ARG A N 1
ATOM 1518 C CA . ARG A 1 234 ? 6.585 -70.860 -180.139 1.00 37.39 229 ARG A CA 1
ATOM 1519 C C . ARG A 1 234 ? 7.595 -71.819 -180.755 1.00 31.57 229 ARG A C 1
ATOM 1520 O O . ARG A 1 234 ? 7.347 -73.027 -180.841 1.00 26.88 229 ARG A O 1
ATOM 1528 N N . TYR A 1 235 ? 8.747 -71.298 -181.186 1.00 34.16 230 TYR A N 1
ATOM 1529 C CA . TYR A 1 235 ? 9.779 -72.158 -181.752 1.00 35.16 230 TYR A CA 1
ATOM 1530 C C . TYR A 1 235 ? 10.378 -73.084 -180.701 1.00 33.50 230 TYR A C 1
ATOM 1531 O O . TYR A 1 235 ? 10.752 -74.217 -181.022 1.00 32.21 230 TYR A O 1
ATOM 1540 N N . ARG A 1 236 ? 10.478 -72.624 -179.451 1.00 33.80 231 ARG A N 1
ATOM 1541 C CA . ARG A 1 236 ? 10.914 -73.503 -178.369 1.00 32.33 231 ARG A CA 1
ATOM 1542 C C . ARG A 1 236 ? 9.964 -74.682 -178.212 1.00 25.85 231 ARG A C 1
ATOM 1543 O O . ARG A 1 236 ? 10.397 -75.833 -178.080 1.00 31.67 231 ARG A O 1
ATOM 1551 N N . ILE A 1 237 ? 8.658 -74.408 -178.217 1.00 28.74 232 ILE A N 1
ATOM 1552 C CA . ILE A 1 237 ? 7.665 -75.468 -178.058 1.00 29.60 232 ILE A CA 1
ATOM 1553 C C . ILE A 1 237 ? 7.751 -76.454 -179.215 1.00 31.31 232 ILE A C 1
ATOM 1554 O O . ILE A 1 237 ? 7.766 -77.675 -179.015 1.00 30.97 232 ILE A O 1
ATOM 1559 N N . LYS A 1 238 ? 7.807 -75.936 -180.445 1.00 29.63 233 LYS A N 1
ATOM 1560 C CA . LYS A 1 238 ? 7.859 -76.807 -181.615 1.00 28.02 233 LYS A CA 1
ATOM 1561 C C . LYS A 1 238 ? 9.107 -77.681 -181.600 1.00 29.95 233 LYS A C 1
ATOM 1562 O O . LYS A 1 238 ? 9.036 -78.878 -181.903 1.00 30.12 233 LYS A O 1
ATOM 1568 N N . LYS A 1 239 ? 10.258 -77.101 -181.251 1.00 26.10 234 LYS A N 1
ATOM 1569 C CA . LYS A 1 239 ? 11.487 -77.884 -181.160 1.00 30.19 234 LYS A CA 1
ATOM 1570 C C . LYS A 1 239 ? 11.346 -79.010 -180.145 1.00 32.44 234 LYS A C 1
ATOM 1571 O O . LYS A 1 239 ? 11.686 -80.165 -180.426 1.00 32.24 234 LYS A O 1
ATOM 1577 N N . ALA A 1 240 ? 10.841 -78.689 -178.952 1.00 29.34 235 ALA A N 1
ATOM 1578 C CA . ALA A 1 240 ? 10.725 -79.696 -177.903 1.00 31.25 235 ALA A CA 1
ATOM 1579 C C . ALA A 1 240 ? 9.660 -80.732 -178.240 1.00 34.29 235 ALA A C 1
ATOM 1580 O O . ALA A 1 240 ? 9.864 -81.932 -178.016 1.00 30.97 235 ALA A O 1
ATOM 1582 N N . ASN A 1 241 ? 8.519 -80.290 -178.778 1.00 31.26 236 ASN A N 1
ATOM 1583 C CA . ASN A 1 241 ? 7.466 -81.229 -179.159 1.00 35.39 236 ASN A CA 1
ATOM 1584 C C . ASN A 1 241 ? 7.971 -82.245 -180.173 1.00 34.53 236 ASN A C 1
ATOM 1585 O O . ASN A 1 241 ? 7.646 -83.435 -180.086 1.00 31.44 236 ASN A O 1
ATOM 1590 N N . ALA A 1 242 ? 8.766 -81.792 -181.146 1.00 31.61 237 ALA A N 1
ATOM 1591 C CA . ALA A 1 242 ? 9.313 -82.709 -182.140 1.00 35.00 237 ALA A CA 1
ATOM 1592 C C . ALA A 1 242 ? 10.231 -83.735 -181.492 1.00 32.59 237 ALA A C 1
ATOM 1593 O O . ALA A 1 242 ? 10.211 -84.916 -181.859 1.00 34.30 237 ALA A O 1
ATOM 1595 N N . LEU A 1 243 ? 11.040 -83.305 -180.521 1.00 31.98 238 LEU A N 1
ATOM 1596 C CA . LEU A 1 243 ? 11.887 -84.244 -179.792 1.00 31.14 238 LEU A CA 1
ATOM 1597 C C . LEU A 1 243 ? 11.047 -85.231 -178.993 1.00 28.98 238 LEU A C 1
ATOM 1598 O O . LEU A 1 243 ? 11.346 -86.431 -178.959 1.00 28.17 238 LEU A O 1
ATOM 1603 N N . ILE A 1 244 ? 9.989 -84.741 -178.346 1.00 28.15 239 ILE A N 1
ATOM 1604 C CA . ILE A 1 244 ? 9.170 -85.592 -177.491 1.00 31.99 239 ILE A CA 1
ATOM 1605 C C . ILE A 1 244 ? 8.353 -86.570 -178.327 1.00 32.14 239 ILE A C 1
ATOM 1606 O O . ILE A 1 244 ? 8.211 -87.746 -177.970 1.00 28.44 239 ILE A O 1
ATOM 1611 N N . ASN A 1 245 ? 7.816 -86.109 -179.457 1.00 33.13 240 ASN A N 1
ATOM 1612 C CA . ASN A 1 245 ? 7.005 -86.953 -180.335 1.00 28.07 240 ASN A CA 1
ATOM 1613 C C . ASN A 1 245 ? 7.920 -87.733 -181.283 1.00 32.82 240 ASN A C 1
ATOM 1614 O O . ASN A 1 245 ? 7.961 -87.516 -182.496 1.00 34.39 240 ASN A O 1
ATOM 1619 N N . TYR A 1 246 ? 8.676 -88.655 -180.687 1.00 25.82 241 TYR A N 1
ATOM 1620 C CA . TYR A 1 246 ? 9.545 -89.630 -181.342 1.00 29.69 241 TYR A CA 1
ATOM 1621 C C . TYR A 1 246 ? 10.803 -89.026 -181.955 1.00 30.30 241 TYR A C 1
ATOM 1622 O O . TYR A 1 246 ? 11.603 -89.770 -182.533 1.00 28.43 241 TYR A O 1
ATOM 1631 N N . GLY A 1 247 ? 11.017 -87.714 -181.849 1.00 30.66 242 GLY A N 1
ATOM 1632 C CA . GLY A 1 247 ? 12.282 -87.150 -182.286 1.00 26.61 242 GLY A CA 1
ATOM 1633 C C . GLY A 1 247 ? 13.470 -87.650 -181.493 1.00 36.56 242 GLY A C 1
ATOM 1634 O O . GLY A 1 247 ? 14.604 -87.587 -181.982 1.00 34.97 242 GLY A O 1
ATOM 1635 N N . TYR A 1 248 ? 13.235 -88.150 -180.277 1.00 36.89 243 TYR A N 1
ATOM 1636 C CA . TYR A 1 248 ? 14.305 -88.730 -179.476 1.00 30.04 243 TYR A CA 1
ATOM 1637 C C . TYR A 1 248 ? 14.900 -89.971 -180.127 1.00 32.44 243 TYR A C 1
ATOM 1638 O O . TYR A 1 248 ? 16.035 -90.340 -179.806 1.00 35.83 243 TYR A O 1
ATOM 1647 N N . LEU A 1 249 ? 14.159 -90.621 -181.030 1.00 34.01 244 LEU A N 1
ATOM 1648 C CA . LEU A 1 249 ? 14.679 -91.801 -181.714 1.00 36.74 244 LEU A CA 1
ATOM 1649 C C . LEU A 1 249 ? 15.941 -91.483 -182.502 1.00 40.18 244 LEU A C 1
ATOM 1650 O O . LEU A 1 249 ? 16.826 -92.338 -182.628 1.00 42.13 244 LEU A O 1
ATOM 1655 N N . ASN A 1 250 ? 16.046 -90.266 -183.037 1.00 40.04 245 ASN A N 1
ATOM 1656 C CA . ASN A 1 250 ? 17.231 -89.855 -183.781 1.00 43.99 245 ASN A CA 1
ATOM 1657 C C . ASN A 1 250 ? 18.431 -89.587 -182.884 1.00 39.42 245 ASN A C 1
ATOM 1658 O O . ASN A 1 250 ? 19.504 -89.260 -183.402 1.00 46.04 245 ASN A O 1
ATOM 1663 N N . PHE A 1 251 ? 18.281 -89.714 -181.566 1.00 41.30 246 PHE A N 1
ATOM 1664 C CA . PHE A 1 251 ? 19.382 -89.536 -180.630 1.00 37.07 246 PHE A CA 1
ATOM 1665 C C . PHE A 1 251 ? 1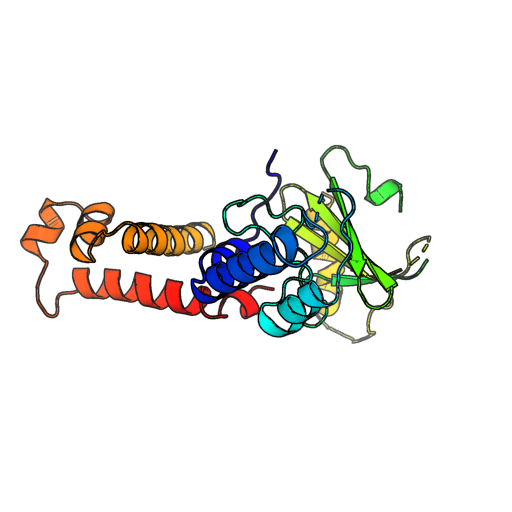9.882 -90.852 -180.053 1.00 41.42 246 PHE A C 1
ATOM 1666 O O . PHE A 1 251 ? 20.813 -90.842 -179.240 1.00 42.91 246 PHE A O 1
ATOM 1674 N N . LEU A 1 252 ? 19.295 -91.977 -180.447 1.00 44.04 247 LEU A N 1
ATOM 1675 C CA . LEU A 1 252 ? 19.698 -93.280 -179.934 1.00 42.57 247 LEU A CA 1
ATOM 1676 C C . LEU A 1 252 ? 20.928 -93.808 -180.665 1.00 48.33 247 LEU A C 1
ATOM 1677 O O . LEU A 1 252 ? 21.197 -93.436 -181.808 1.00 48.68 247 LEU A O 1
#